Protein AF-F9RB80-F1 (afdb_monomer_lite)

Structure (mmCIF, N/CA/C/O backbone):
data_AF-F9RB80-F1
#
_entry.id   AF-F9RB80-F1
#
loop_
_atom_site.group_PDB
_atom_site.id
_atom_site.type_symbol
_atom_site.label_atom_id
_atom_site.label_alt_id
_atom_site.label_comp_id
_atom_site.label_asym_id
_atom_site.label_entity_id
_atom_site.label_seq_id
_atom_site.pdbx_PDB_ins_code
_atom_site.Cartn_x
_atom_site.Cartn_y
_atom_site.Cartn_z
_atom_site.occupancy
_atom_site.B_iso_or_equiv
_atom_site.auth_seq_id
_atom_site.auth_comp_id
_atom_site.auth_asym_id
_atom_site.auth_atom_id
_atom_site.pdbx_PDB_model_num
ATOM 1 N N . MET A 1 1 ? 60.250 19.974 -98.444 1.00 49.31 1 MET A N 1
ATOM 2 C CA . MET A 1 1 ? 59.653 19.470 -97.186 1.00 49.31 1 MET A CA 1
ATOM 3 C C . MET A 1 1 ? 59.985 17.991 -97.071 1.00 49.31 1 MET A C 1
ATOM 5 O O . MET A 1 1 ? 59.868 17.286 -98.063 1.00 49.31 1 MET A O 1
ATOM 9 N N . ASN A 1 2 ? 60.506 17.540 -95.927 1.00 51.72 2 ASN A N 1
ATOM 10 C CA . ASN A 1 2 ? 60.888 16.137 -95.733 1.00 51.72 2 ASN A CA 1
ATOM 11 C C . ASN A 1 2 ? 59.623 15.268 -95.628 1.00 51.72 2 ASN A C 1
ATOM 13 O O . AS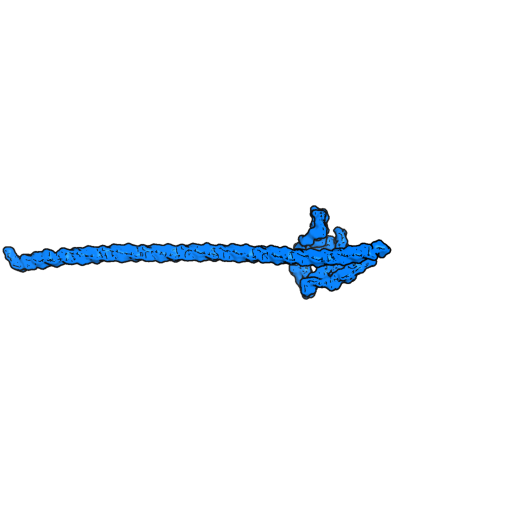N A 1 2 ? 58.820 15.480 -94.727 1.00 51.72 2 ASN A O 1
ATOM 17 N N . ALA A 1 3 ? 59.470 14.257 -96.490 1.00 56.75 3 ALA A N 1
ATOM 18 C CA . ALA A 1 3 ? 58.298 13.364 -96.521 1.00 56.75 3 ALA A CA 1
ATOM 19 C C . ALA A 1 3 ? 58.030 12.629 -95.185 1.00 56.75 3 ALA A C 1
ATOM 21 O O . ALA A 1 3 ? 56.898 12.258 -94.868 1.00 56.75 3 ALA A O 1
ATOM 22 N N . LEU A 1 4 ? 59.071 12.455 -94.362 1.00 58.50 4 LEU A N 1
ATOM 23 C CA . LEU A 1 4 ? 58.976 11.935 -92.992 1.00 58.50 4 LEU A CA 1
ATOM 24 C C . LEU A 1 4 ? 58.230 12.888 -92.038 1.00 58.50 4 LEU A C 1
ATOM 26 O O . LEU A 1 4 ? 57.625 12.429 -91.069 1.00 58.50 4 LEU A O 1
ATOM 30 N N . THR A 1 5 ? 58.260 14.194 -92.303 1.00 66.81 5 THR A N 1
ATOM 31 C CA . THR A 1 5 ? 57.599 15.236 -91.507 1.00 66.81 5 THR A CA 1
ATOM 32 C C . THR A 1 5 ? 56.111 15.333 -91.850 1.00 66.81 5 THR A C 1
ATOM 34 O O . THR A 1 5 ? 55.285 15.393 -90.941 1.00 66.81 5 THR A O 1
ATOM 37 N N . ASP A 1 6 ? 55.750 15.225 -93.131 1.00 69.81 6 ASP A N 1
ATOM 38 C CA . ASP A 1 6 ? 54.355 15.325 -93.596 1.00 69.81 6 ASP A CA 1
ATOM 39 C C . ASP A 1 6 ? 53.503 14.123 -93.154 1.00 69.81 6 ASP A C 1
ATOM 41 O O . ASP A 1 6 ? 52.353 14.272 -92.736 1.00 69.81 6 ASP A O 1
ATOM 45 N N . ARG A 1 7 ? 54.085 12.916 -93.144 1.00 73.38 7 ARG A N 1
ATOM 46 C CA . ARG A 1 7 ? 53.403 11.714 -92.640 1.00 73.38 7 ARG A CA 1
ATOM 47 C C . ARG A 1 7 ? 53.165 11.782 -91.129 1.00 73.38 7 ARG A C 1
ATOM 49 O O . ARG A 1 7 ? 52.088 11.407 -90.670 1.00 73.38 7 ARG A O 1
ATOM 56 N N . LYS A 1 8 ? 54.140 12.282 -90.357 1.00 75.56 8 LYS A N 1
ATOM 57 C CA . LYS A 1 8 ? 53.983 12.513 -88.910 1.00 75.56 8 LYS A CA 1
ATOM 58 C C . LYS A 1 8 ? 52.887 13.543 -88.639 1.00 75.56 8 LYS A C 1
ATOM 60 O O . LYS A 1 8 ? 52.029 13.276 -87.809 1.00 75.56 8 LYS A O 1
ATOM 65 N N . LEU A 1 9 ? 52.856 14.646 -89.389 1.00 76.88 9 LEU A N 1
ATOM 66 C CA . LEU A 1 9 ? 51.828 15.685 -89.276 1.00 76.88 9 LEU A CA 1
ATOM 67 C C . LEU A 1 9 ? 50.408 15.129 -89.503 1.00 76.88 9 LEU A C 1
ATOM 69 O O . LEU A 1 9 ? 49.509 15.387 -88.704 1.00 76.88 9 LEU A O 1
ATOM 73 N N . LEU A 1 10 ? 50.221 14.308 -90.543 1.00 76.75 10 LEU A N 1
ATOM 74 C CA . LEU A 1 10 ? 48.938 13.661 -90.848 1.00 76.75 10 LEU A CA 1
ATOM 75 C C . LEU A 1 10 ? 48.482 12.676 -89.760 1.00 76.75 10 LEU A C 1
ATOM 77 O O . LEU A 1 10 ? 47.285 12.602 -89.476 1.00 76.75 10 LEU A O 1
ATOM 81 N N . TYR A 1 11 ? 49.404 11.931 -89.137 1.00 80.81 11 TYR A N 1
ATOM 82 C CA . TYR A 1 11 ? 49.066 11.076 -87.994 1.00 80.81 11 TYR A CA 1
ATOM 83 C C . TYR A 1 11 ? 48.652 11.906 -86.774 1.00 80.81 11 TYR A C 1
ATOM 85 O O . TYR A 1 11 ? 47.633 11.591 -86.166 1.00 80.81 11 TYR A O 1
ATOM 93 N N . THR A 1 12 ? 49.369 12.988 -86.460 1.00 83.94 12 THR A N 1
ATOM 94 C CA . THR A 1 12 ? 49.069 13.862 -85.314 1.00 83.94 12 THR A CA 1
ATOM 95 C C . THR A 1 12 ? 47.687 14.509 -85.427 1.00 83.94 12 THR A C 1
ATOM 97 O O . THR A 1 12 ? 46.918 14.480 -84.471 1.00 83.94 12 THR A O 1
ATOM 100 N N . ILE A 1 13 ? 47.328 15.033 -86.606 1.00 84.38 13 ILE A N 1
ATOM 101 C CA . ILE A 1 13 ? 46.012 15.655 -86.843 1.00 84.38 13 ILE A CA 1
ATOM 102 C C . ILE A 1 13 ? 44.875 14.632 -86.697 1.00 84.38 13 ILE A C 1
ATOM 104 O O . ILE A 1 13 ? 43.790 14.987 -86.243 1.00 84.38 13 ILE A O 1
ATOM 108 N N . LYS A 1 14 ? 45.114 13.358 -87.040 1.00 84.62 14 LYS A N 1
ATOM 109 C CA . LYS A 1 14 ? 44.107 12.301 -86.895 1.00 84.62 14 LYS A CA 1
ATOM 110 C C . LYS A 1 14 ? 43.983 11.783 -85.466 1.00 84.62 14 LYS A C 1
ATOM 112 O O . LYS A 1 14 ? 42.863 11.534 -85.055 1.00 84.62 14 LYS A O 1
ATOM 117 N N . THR A 1 15 ? 45.067 11.593 -84.712 1.00 87.38 15 THR A N 1
ATOM 118 C CA . THR A 1 15 ? 45.021 10.899 -83.406 1.00 87.38 15 THR A CA 1
ATOM 119 C C . THR A 1 15 ? 44.797 11.820 -82.209 1.00 87.38 15 THR A C 1
ATOM 121 O O . THR A 1 15 ? 44.127 11.417 -81.258 1.00 87.38 15 THR A O 1
ATOM 124 N N . VAL A 1 16 ? 45.314 13.053 -82.243 1.00 90.06 16 VAL A N 1
ATOM 125 C CA . VAL A 1 16 ? 45.220 14.001 -81.118 1.00 90.06 16 VAL A CA 1
ATOM 126 C C . VAL A 1 16 ? 43.769 14.343 -80.749 1.00 90.06 16 VAL A C 1
ATOM 128 O O . VAL A 1 16 ? 43.457 14.290 -79.560 1.00 90.06 16 VAL A O 1
ATOM 131 N N . PRO A 1 17 ? 42.845 14.617 -81.696 1.00 89.81 17 PRO A N 1
ATOM 132 C CA . PRO A 1 17 ? 41.449 14.892 -81.352 1.00 89.81 17 PRO A CA 1
ATOM 133 C C . PRO A 1 17 ? 40.768 13.726 -80.625 1.00 89.81 17 PRO A C 1
ATOM 135 O O . PRO A 1 17 ? 40.076 13.943 -79.634 1.00 89.81 17 PRO A O 1
ATOM 138 N N . PHE A 1 18 ? 41.009 12.480 -81.053 1.00 90.81 18 PHE A N 1
ATOM 139 C CA . PHE A 1 18 ? 40.457 11.305 -80.369 1.00 90.81 18 PHE A CA 1
ATOM 140 C C . PHE A 1 18 ? 41.068 11.106 -78.980 1.00 90.81 18 PHE A C 1
ATOM 142 O O . PHE A 1 18 ? 40.342 10.798 -78.039 1.00 90.81 18 PHE A O 1
ATOM 149 N N . ALA A 1 19 ? 42.376 11.331 -78.822 1.00 90.69 19 ALA A N 1
ATOM 150 C CA . ALA A 1 19 ? 43.031 11.266 -77.517 1.00 90.69 19 ALA A CA 1
ATOM 151 C C . ALA A 1 19 ? 42.465 12.311 -76.537 1.00 90.69 19 ALA A C 1
ATOM 153 O O . ALA A 1 19 ? 42.235 11.996 -75.371 1.00 90.69 19 ALA A O 1
ATOM 154 N N . LEU A 1 20 ? 42.177 13.527 -77.016 1.00 93.50 20 LEU A N 1
ATOM 155 C CA . LEU A 1 20 ? 41.547 14.583 -76.218 1.00 93.50 20 LEU A CA 1
ATOM 156 C C . LEU A 1 20 ? 40.117 14.225 -75.801 1.00 93.50 20 LEU A C 1
ATOM 158 O O . LEU A 1 20 ? 39.754 14.451 -74.650 1.00 93.50 20 LEU A O 1
ATOM 162 N N . ILE A 1 21 ? 39.321 13.628 -76.695 1.00 95.00 21 ILE A N 1
ATOM 163 C CA . ILE A 1 21 ? 37.969 13.153 -76.363 1.00 95.00 21 ILE A CA 1
ATOM 164 C C . ILE A 1 21 ? 38.037 12.065 -75.288 1.00 95.00 21 ILE A C 1
ATOM 166 O O . ILE A 1 21 ? 37.306 12.139 -74.306 1.00 95.00 21 ILE A O 1
ATOM 170 N N . ILE A 1 22 ? 38.934 11.084 -75.433 1.00 95.12 22 ILE A N 1
ATOM 171 C CA . ILE A 1 22 ? 39.114 10.017 -74.437 1.00 95.12 22 ILE A CA 1
ATOM 172 C C . ILE A 1 22 ? 39.513 10.611 -73.082 1.00 95.12 22 ILE A C 1
ATOM 174 O O . ILE A 1 22 ? 38.919 10.264 -72.064 1.00 95.12 22 ILE A O 1
ATOM 178 N N . LEU A 1 23 ? 40.467 11.545 -73.063 1.00 95.75 23 LEU A N 1
ATOM 179 C CA . LEU A 1 23 ? 40.889 12.231 -71.842 1.00 95.75 23 LEU A CA 1
ATOM 180 C C . LEU A 1 23 ? 39.733 13.009 -71.195 1.00 95.75 23 LEU A C 1
ATOM 182 O O . LEU A 1 23 ? 39.544 12.937 -69.982 1.00 95.75 23 LEU A O 1
ATOM 186 N N . PHE A 1 24 ? 38.933 13.712 -71.996 1.00 95.88 24 PHE A N 1
ATOM 187 C CA . PHE A 1 24 ? 37.765 14.448 -71.520 1.00 95.88 24 PHE A CA 1
ATOM 188 C C . PHE A 1 24 ? 36.684 13.520 -70.952 1.00 95.88 24 PHE A C 1
ATOM 190 O O . PHE A 1 24 ? 36.142 13.797 -69.885 1.00 95.88 24 PHE A O 1
ATOM 197 N N . VAL A 1 25 ? 36.411 12.387 -71.605 1.00 96.25 25 VAL A N 1
ATOM 198 C CA . VAL A 1 25 ? 35.476 11.369 -71.100 1.00 96.25 25 VAL A CA 1
ATOM 199 C C . VAL A 1 25 ? 35.973 10.788 -69.777 1.00 96.25 25 VAL A C 1
ATOM 201 O O . VAL A 1 25 ? 35.193 10.688 -68.835 1.00 96.25 25 VAL A O 1
ATOM 204 N N . ILE A 1 26 ? 37.264 10.462 -69.664 1.00 96.19 26 ILE A N 1
ATOM 205 C CA . ILE A 1 26 ? 37.859 9.974 -68.410 1.00 96.19 26 ILE A CA 1
ATOM 206 C C . ILE A 1 26 ? 37.717 11.022 -67.300 1.00 96.19 26 ILE A C 1
ATOM 208 O O . ILE A 1 26 ? 37.348 10.680 -66.178 1.00 96.19 26 ILE A O 1
ATOM 212 N N . LEU A 1 27 ? 37.967 12.297 -67.607 1.00 96.25 27 LEU A N 1
ATOM 213 C CA . LEU A 1 27 ? 37.806 13.392 -66.654 1.00 96.25 27 LEU A CA 1
ATOM 214 C C . LEU A 1 27 ? 36.348 13.536 -66.194 1.00 96.25 27 LEU A C 1
ATOM 216 O O . LEU A 1 27 ? 36.099 13.616 -64.993 1.00 96.25 27 LEU A O 1
ATOM 220 N N . LEU A 1 28 ? 35.389 13.525 -67.125 1.00 95.88 28 LEU A N 1
ATOM 221 C CA . LEU A 1 28 ? 33.960 13.589 -66.806 1.00 95.88 28 LEU A CA 1
ATOM 222 C C . LEU A 1 28 ? 33.520 12.408 -65.939 1.00 95.88 28 LEU A C 1
ATOM 224 O O . LEU A 1 28 ? 32.866 12.611 -64.919 1.00 95.88 28 LEU A O 1
ATOM 228 N N . LEU A 1 29 ? 33.910 11.186 -66.309 1.00 95.81 29 LEU A N 1
ATOM 229 C CA . LEU A 1 29 ? 33.603 9.988 -65.530 1.00 95.81 29 LEU A CA 1
ATOM 230 C C . LEU A 1 29 ? 34.206 10.071 -64.126 1.00 95.81 29 LEU A C 1
ATOM 232 O O . LEU A 1 29 ? 33.527 9.752 -63.157 1.00 95.81 29 LEU A O 1
ATOM 236 N N . SER A 1 30 ? 35.444 10.553 -64.000 1.00 95.56 30 SER A N 1
ATOM 237 C CA . SER A 1 30 ? 36.101 10.755 -62.706 1.00 95.56 30 SER A CA 1
ATOM 238 C C . SER A 1 30 ? 35.340 11.748 -61.819 1.00 95.56 30 SER A C 1
ATOM 240 O O . SER A 1 30 ? 35.103 11.470 -60.642 1.00 95.56 30 SER A O 1
ATOM 242 N N . LEU A 1 31 ? 34.883 12.873 -62.383 1.00 96.00 31 LEU A N 1
ATOM 243 C CA . LEU A 1 31 ? 34.070 13.856 -61.659 1.00 96.00 31 LEU A CA 1
ATOM 244 C C . LEU A 1 31 ? 32.741 13.258 -61.183 1.00 96.00 31 LEU A C 1
ATOM 246 O O . LEU A 1 31 ? 32.400 13.411 -60.012 1.00 96.00 31 LEU A O 1
ATOM 250 N N . VAL A 1 32 ? 32.032 12.542 -62.061 1.00 96.44 32 VAL A N 1
ATOM 251 C CA . VAL A 1 32 ? 30.747 11.897 -61.742 1.00 96.44 32 VAL A CA 1
ATOM 252 C C . VAL A 1 32 ? 30.914 10.820 -60.670 1.00 96.44 32 VAL A C 1
ATOM 254 O O . VAL A 1 32 ? 30.133 10.768 -59.723 1.00 96.44 32 VAL A O 1
ATOM 257 N N . VAL A 1 33 ? 31.942 9.974 -60.779 1.00 96.19 33 VAL A N 1
ATOM 258 C CA . VAL A 1 33 ? 32.220 8.924 -59.788 1.00 96.19 33 VAL A CA 1
ATOM 259 C C . VAL A 1 33 ? 32.549 9.536 -58.428 1.00 96.19 33 VAL A C 1
ATOM 261 O O . VAL A 1 33 ? 32.022 9.083 -57.415 1.00 96.19 33 VAL A O 1
ATOM 264 N N . ASN A 1 34 ? 33.378 10.581 -58.387 1.00 94.31 34 ASN A N 1
ATOM 265 C CA . ASN A 1 34 ? 33.739 11.253 -57.140 1.00 94.31 34 ASN A CA 1
ATOM 266 C C . ASN A 1 34 ? 32.530 11.932 -56.474 1.00 94.31 34 ASN A C 1
ATOM 268 O O . ASN A 1 34 ? 32.368 11.842 -55.258 1.00 94.31 34 ASN A O 1
ATOM 272 N N . ASP A 1 35 ? 31.673 12.591 -57.256 1.00 95.25 35 ASP A N 1
ATOM 273 C CA . ASP A 1 35 ? 30.434 13.189 -56.752 1.00 95.25 35 ASP A CA 1
ATOM 274 C C . ASP A 1 35 ? 29.485 12.116 -56.200 1.00 95.25 35 ASP A C 1
ATOM 276 O O . ASP A 1 35 ? 29.083 12.174 -55.038 1.00 95.25 35 ASP A O 1
ATOM 280 N N . SER A 1 36 ? 29.256 11.046 -56.969 1.00 94.38 36 SER A N 1
ATOM 281 C CA . SER A 1 36 ? 28.426 9.915 -56.549 1.00 94.38 36 SER A CA 1
ATOM 282 C C . SER A 1 36 ? 28.933 9.250 -55.266 1.00 94.38 36 SER A C 1
ATOM 284 O O . SER A 1 36 ? 28.120 8.887 -54.415 1.00 94.38 36 SER A O 1
ATOM 286 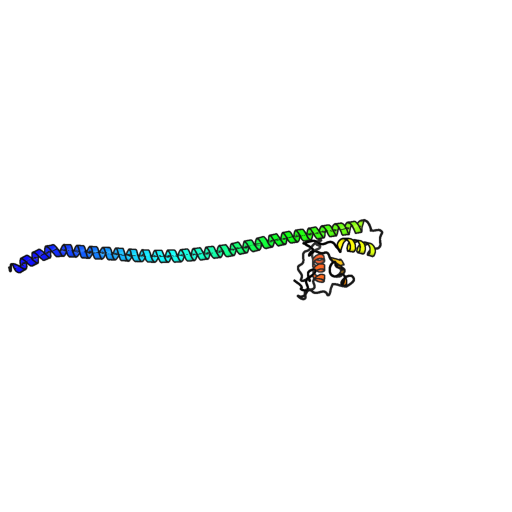N N . GLN A 1 37 ? 30.250 9.091 -55.100 1.00 94.31 37 GLN A N 1
ATOM 287 C CA . GLN A 1 37 ? 30.833 8.541 -53.874 1.00 94.31 37 GLN A CA 1
ATOM 288 C C . GLN A 1 37 ? 30.611 9.466 -52.674 1.00 94.31 37 GLN A C 1
ATOM 290 O O . GLN A 1 37 ? 30.249 8.991 -51.599 1.00 94.31 37 GLN A O 1
ATOM 295 N N . LYS A 1 38 ? 30.768 10.785 -52.843 1.00 94.31 38 LYS A N 1
ATOM 296 C CA . LYS A 1 38 ? 30.495 11.757 -51.773 1.00 94.31 38 LYS A CA 1
ATOM 297 C C . LYS A 1 38 ? 29.031 11.738 -51.355 1.00 94.31 38 LYS A C 1
ATOM 299 O O . LYS A 1 38 ? 28.753 11.704 -50.158 1.00 94.31 38 LYS A O 1
ATOM 304 N N . THR A 1 39 ? 28.104 11.718 -52.312 1.00 94.94 39 THR A N 1
ATOM 305 C CA . THR A 1 39 ? 26.669 11.620 -52.021 1.00 94.94 39 THR A CA 1
ATOM 306 C C . THR A 1 39 ? 26.336 10.317 -51.300 1.00 94.94 39 THR A C 1
ATOM 308 O O . THR A 1 39 ? 25.594 10.343 -50.321 1.00 94.94 39 THR A O 1
ATOM 311 N N . ALA A 1 40 ? 26.908 9.187 -51.730 1.00 94.25 40 ALA A N 1
ATOM 312 C CA . ALA A 1 40 ? 26.703 7.897 -51.076 1.00 94.25 40 ALA A CA 1
ATOM 313 C C . ALA A 1 40 ? 27.193 7.909 -49.618 1.00 94.25 40 ALA A C 1
ATOM 315 O O . ALA A 1 40 ? 26.453 7.503 -48.724 1.00 94.25 40 ALA A O 1
ATOM 316 N N . LEU A 1 41 ? 28.387 8.456 -49.367 1.00 93.94 41 LEU A N 1
ATOM 317 C CA . LEU A 1 41 ? 28.947 8.592 -48.018 1.00 93.94 41 LEU A CA 1
ATOM 318 C C . LEU A 1 41 ? 28.104 9.517 -47.128 1.00 93.94 41 LEU A C 1
ATOM 320 O O . LEU A 1 41 ? 27.853 9.205 -45.966 1.00 93.94 41 LEU A O 1
ATOM 324 N N . GLN A 1 42 ? 27.636 10.649 -47.661 1.00 94.88 42 GLN A N 1
ATOM 325 C CA . GLN A 1 42 ? 26.753 11.562 -46.928 1.00 94.88 42 GLN A CA 1
ATOM 326 C C . GLN A 1 42 ? 25.409 10.909 -46.599 1.00 94.88 42 GLN A C 1
ATOM 328 O O . GLN A 1 42 ? 24.903 11.057 -45.486 1.00 94.88 42 GLN A O 1
ATOM 333 N N . LEU A 1 43 ? 24.829 10.175 -47.551 1.00 95.00 43 LEU A N 1
ATOM 334 C CA . LEU A 1 43 ? 23.584 9.447 -47.344 1.00 95.00 43 LEU A CA 1
ATOM 335 C C . LEU A 1 43 ? 23.750 8.377 -46.263 1.00 95.00 43 LEU A C 1
ATOM 337 O O . LEU A 1 43 ? 22.908 8.290 -45.376 1.00 95.00 43 LEU A O 1
ATOM 341 N N . GLU A 1 44 ? 24.842 7.614 -46.293 1.00 94.00 44 GLU A N 1
ATOM 342 C CA . GLU A 1 44 ? 25.160 6.617 -45.271 1.00 94.00 44 GLU A CA 1
ATOM 343 C C . GLU A 1 44 ? 25.267 7.255 -43.878 1.00 94.00 44 GLU A C 1
ATOM 345 O O . GLU A 1 44 ? 24.605 6.810 -42.939 1.00 94.00 44 GLU A O 1
ATOM 350 N N . GLN A 1 45 ? 26.015 8.355 -43.748 1.00 95.38 45 GLN A N 1
ATOM 351 C CA . GLN A 1 45 ? 26.152 9.077 -42.479 1.00 95.38 45 GLN A CA 1
ATOM 352 C C . GLN A 1 45 ? 24.808 9.607 -41.964 1.00 95.38 45 GLN A C 1
ATOM 354 O O . GLN A 1 45 ? 24.489 9.444 -40.784 1.00 95.38 45 GLN A O 1
ATOM 359 N N . ASN A 1 46 ? 23.989 10.186 -42.844 1.00 95.31 46 ASN A N 1
ATOM 360 C CA . ASN A 1 46 ? 22.657 10.676 -42.494 1.00 95.31 46 ASN A CA 1
ATOM 361 C C . ASN A 1 46 ? 21.717 9.533 -42.094 1.00 95.31 46 ASN A C 1
ATOM 363 O O . ASN A 1 46 ? 20.976 9.661 -41.119 1.00 95.31 46 ASN A O 1
ATOM 367 N N . LEU A 1 47 ? 21.755 8.398 -42.797 1.00 95.44 47 LEU A N 1
ATOM 368 C CA . LEU A 1 47 ? 20.976 7.208 -42.452 1.00 95.44 47 LEU A CA 1
ATOM 369 C C . LEU A 1 47 ? 21.375 6.669 -41.077 1.00 95.44 47 LEU A C 1
ATOM 371 O O . LEU A 1 47 ? 20.505 6.354 -40.270 1.00 95.44 47 LEU A O 1
ATOM 375 N N . ILE A 1 48 ? 22.670 6.595 -40.772 1.00 95.62 48 ILE A N 1
ATOM 376 C CA . ILE A 1 48 ? 23.148 6.150 -39.458 1.00 95.62 48 ILE A CA 1
ATOM 377 C C . ILE A 1 48 ? 22.698 7.129 -38.367 1.00 95.62 48 ILE A C 1
ATOM 379 O O . ILE A 1 48 ? 22.126 6.705 -37.362 1.00 95.62 48 ILE A O 1
ATOM 383 N N . ALA A 1 49 ? 22.898 8.435 -38.568 1.00 95.75 49 ALA A N 1
ATOM 384 C CA . ALA A 1 49 ? 22.537 9.461 -37.593 1.00 95.75 49 ALA A CA 1
ATOM 385 C C . ALA A 1 49 ? 21.025 9.495 -37.316 1.00 95.75 49 ALA A C 1
ATOM 387 O O . ALA A 1 49 ? 20.606 9.504 -36.158 1.00 95.75 49 ALA A O 1
ATOM 388 N N . THR A 1 50 ? 20.199 9.457 -38.364 1.00 96.62 50 THR A N 1
ATOM 389 C CA . THR A 1 50 ? 18.732 9.456 -38.239 1.00 96.62 50 THR A CA 1
ATOM 390 C C . THR A 1 50 ? 18.212 8.177 -37.591 1.00 96.62 50 THR A C 1
ATOM 392 O O . THR A 1 50 ? 17.358 8.255 -36.709 1.00 96.62 50 THR A O 1
ATOM 395 N N . ASN A 1 51 ? 18.751 7.005 -37.946 1.00 96.38 51 ASN A N 1
ATOM 396 C CA . ASN A 1 51 ? 18.389 5.750 -37.287 1.00 96.38 51 ASN A CA 1
ATOM 397 C C . ASN A 1 51 ? 18.784 5.755 -35.810 1.00 96.38 51 ASN A C 1
ATOM 399 O O . ASN A 1 51 ? 17.986 5.340 -34.971 1.00 96.38 51 ASN A O 1
ATOM 403 N N . LEU A 1 52 ? 19.973 6.262 -35.475 1.00 96.62 52 LEU A N 1
ATOM 404 C CA . LEU A 1 52 ? 20.424 6.361 -34.090 1.00 96.62 52 LEU A CA 1
ATOM 405 C C . LEU A 1 52 ? 19.536 7.312 -33.276 1.00 96.62 52 LEU A C 1
ATOM 407 O O . LEU A 1 52 ? 19.158 6.981 -32.153 1.00 96.62 52 LEU A O 1
ATOM 411 N N . LEU A 1 53 ? 19.174 8.471 -33.834 1.00 97.12 53 LEU A N 1
ATOM 412 C CA . LEU A 1 53 ? 18.241 9.409 -33.202 1.00 97.12 53 LEU A CA 1
ATOM 413 C C . LEU A 1 53 ? 16.865 8.772 -32.992 1.00 97.12 53 LEU A C 1
ATOM 415 O O . LEU A 1 53 ? 16.370 8.750 -31.867 1.00 97.12 53 LEU A O 1
ATOM 419 N N . LYS A 1 54 ? 16.300 8.147 -34.029 1.00 97.25 54 LYS A N 1
ATOM 420 C CA . LYS A 1 54 ? 15.009 7.454 -33.950 1.00 97.25 54 LYS A CA 1
ATOM 421 C C . LYS A 1 54 ? 15.017 6.321 -32.922 1.00 97.25 54 LYS A C 1
ATOM 423 O O . LYS A 1 54 ? 14.038 6.132 -32.200 1.00 97.25 54 LYS A O 1
ATOM 428 N N . GLN A 1 55 ? 16.109 5.560 -32.832 1.00 97.00 55 GLN A N 1
ATOM 429 C CA . GLN A 1 55 ? 16.273 4.521 -31.812 1.00 97.00 55 GLN A CA 1
ATOM 430 C C . GLN A 1 55 ? 16.305 5.123 -30.406 1.00 97.00 55 GLN A C 1
ATOM 432 O O . GLN A 1 55 ? 15.605 4.623 -29.527 1.00 97.00 55 GLN A O 1
ATOM 437 N N . LYS A 1 56 ? 17.056 6.212 -30.196 1.00 97.19 56 LYS A N 1
ATOM 438 C CA . LYS A 1 56 ? 17.098 6.923 -28.909 1.00 97.19 56 LYS A CA 1
ATOM 439 C C . LYS A 1 56 ? 15.717 7.431 -28.499 1.00 97.19 56 LYS A C 1
ATOM 441 O O . LYS A 1 56 ? 15.303 7.185 -27.370 1.00 97.19 56 LYS A O 1
ATOM 446 N N . GLU A 1 57 ? 14.989 8.066 -29.414 1.00 97.75 57 GLU A N 1
ATOM 447 C CA . GLU A 1 57 ? 13.621 8.544 -29.176 1.00 97.75 57 GLU A CA 1
ATOM 448 C C . GLU A 1 57 ? 12.664 7.392 -28.854 1.00 97.75 57 GLU A C 1
ATOM 450 O O . GLU A 1 57 ? 11.931 7.451 -27.871 1.00 97.75 57 GLU A O 1
ATOM 455 N N . THR A 1 58 ? 12.725 6.299 -29.621 1.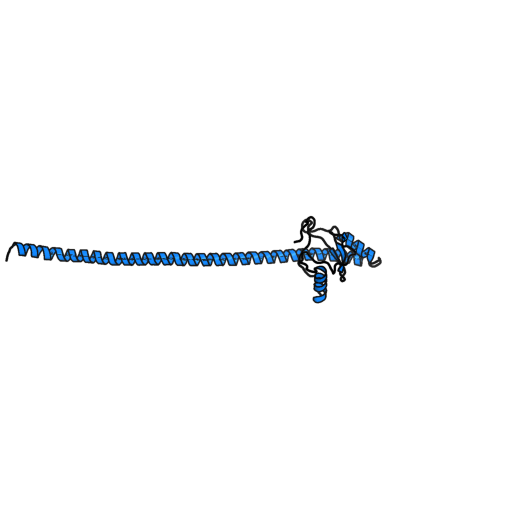00 97.94 58 THR A N 1
ATOM 456 C CA . THR A 1 58 ? 11.889 5.111 -29.389 1.00 97.94 58 THR A CA 1
ATOM 457 C C . THR A 1 58 ? 12.163 4.493 -28.017 1.00 97.94 58 THR A C 1
ATOM 459 O O . THR A 1 58 ? 11.233 4.086 -27.323 1.00 97.94 58 THR A O 1
ATOM 462 N N . ILE A 1 59 ? 13.433 4.403 -27.612 1.00 98.00 59 ILE A N 1
ATOM 463 C CA . ILE A 1 59 ? 13.811 3.882 -26.293 1.00 98.00 59 ILE A CA 1
ATOM 464 C C . ILE A 1 59 ? 13.301 4.816 -25.195 1.00 98.00 59 ILE A C 1
ATOM 466 O O . ILE A 1 59 ? 12.685 4.332 -24.248 1.00 98.00 59 ILE A O 1
ATOM 470 N N . ALA A 1 60 ? 13.499 6.130 -25.330 1.00 97.88 60 ALA A N 1
ATOM 471 C CA . ALA A 1 60 ? 13.014 7.110 -24.361 1.00 97.88 60 ALA A CA 1
ATOM 472 C C . ALA A 1 60 ? 11.491 7.009 -24.172 1.00 97.88 60 ALA A C 1
ATOM 474 O O . ALA A 1 60 ? 11.021 6.863 -23.045 1.00 97.88 60 ALA A O 1
ATOM 475 N N . GLN A 1 61 ? 10.735 6.957 -25.272 1.00 98.06 61 GLN A N 1
ATOM 476 C CA . GLN A 1 61 ? 9.280 6.788 -25.248 1.00 98.06 61 GLN A CA 1
ATOM 477 C C . GLN A 1 61 ? 8.851 5.467 -24.603 1.00 98.06 61 GLN A C 1
ATOM 479 O O . GLN A 1 61 ? 7.895 5.432 -23.832 1.00 98.06 61 GLN A O 1
ATOM 484 N N . ARG A 1 62 ? 9.555 4.362 -24.883 1.00 97.62 62 ARG A N 1
ATOM 485 C CA . ARG A 1 62 ? 9.262 3.062 -24.256 1.00 97.62 62 ARG A CA 1
ATOM 486 C C . ARG A 1 62 ? 9.517 3.084 -22.755 1.00 97.62 62 ARG A C 1
ATOM 488 O O . ARG A 1 62 ? 8.720 2.515 -22.011 1.00 97.62 62 ARG A O 1
ATOM 495 N N . VAL A 1 63 ? 10.601 3.718 -22.312 1.00 98.06 63 VAL A N 1
ATOM 496 C CA . VAL A 1 63 ? 10.918 3.864 -20.884 1.00 98.06 63 VAL A CA 1
ATOM 497 C C . VAL A 1 63 ? 9.837 4.683 -20.186 1.00 98.06 63 VAL A C 1
ATOM 499 O O . VAL A 1 63 ? 9.311 4.236 -19.168 1.00 98.06 63 VAL A O 1
ATOM 502 N N . GLU A 1 64 ? 9.459 5.827 -20.754 1.00 98.12 64 GLU A N 1
ATOM 503 C CA . GLU A 1 64 ? 8.407 6.692 -20.214 1.00 98.12 64 GLU A CA 1
ATOM 504 C C . GLU A 1 64 ? 7.054 5.971 -20.154 1.00 98.12 64 GLU A C 1
ATOM 506 O O . GLU A 1 64 ? 6.438 5.885 -19.092 1.00 98.12 64 GLU A O 1
ATOM 511 N N . SER A 1 65 ? 6.641 5.337 -21.253 1.00 98.00 65 SER A N 1
ATOM 512 C CA . SER A 1 65 ? 5.386 4.583 -21.313 1.00 98.00 65 SER A CA 1
ATOM 513 C C . SER A 1 65 ? 5.354 3.422 -20.312 1.00 98.00 65 SER A C 1
ATOM 515 O O . SER A 1 65 ? 4.349 3.220 -19.629 1.00 98.00 65 SER A O 1
ATOM 517 N N . THR A 1 66 ? 6.463 2.692 -20.162 1.00 97.94 66 THR A N 1
ATOM 518 C CA . THR A 1 66 ? 6.568 1.604 -19.177 1.00 97.94 66 THR A CA 1
ATOM 519 C C . THR A 1 66 ? 6.484 2.148 -17.751 1.00 97.94 66 THR A C 1
ATOM 521 O O . THR A 1 66 ? 5.789 1.575 -16.909 1.00 97.94 66 THR A O 1
ATOM 524 N N . TYR A 1 67 ? 7.155 3.268 -17.467 1.00 98.06 67 TYR A N 1
ATOM 525 C CA . TYR A 1 67 ? 7.088 3.932 -16.166 1.00 98.06 67 TYR A CA 1
ATOM 526 C C . TYR A 1 67 ? 5.652 4.347 -15.821 1.00 98.06 67 TYR A C 1
ATOM 528 O O . TYR A 1 67 ? 5.160 4.056 -14.723 1.00 98.06 67 TYR A O 1
ATOM 536 N N . ASP A 1 68 ? 4.950 4.958 -16.772 1.00 98.19 68 ASP A N 1
ATOM 537 C CA . ASP A 1 68 ? 3.564 5.379 -16.595 1.00 98.19 68 ASP A CA 1
ATOM 538 C C . ASP A 1 68 ? 2.613 4.199 -16.412 1.00 98.19 68 ASP A C 1
ATOM 540 O O . ASP A 1 68 ? 1.732 4.252 -15.545 1.00 98.19 68 ASP A O 1
ATOM 544 N N . GLN A 1 69 ? 2.823 3.106 -17.147 1.00 97.94 69 GLN A N 1
ATOM 545 C CA . GLN A 1 69 ? 2.053 1.877 -16.984 1.00 97.94 69 GLN A CA 1
ATOM 546 C C . GLN A 1 69 ? 2.242 1.285 -15.582 1.00 97.94 69 GLN A C 1
ATOM 548 O O . GLN A 1 69 ? 1.258 1.022 -14.890 1.00 97.94 69 GLN A O 1
ATOM 553 N N . VAL A 1 70 ? 3.485 1.147 -15.105 1.00 98.12 70 VAL A N 1
ATOM 554 C CA . VAL A 1 70 ? 3.772 0.652 -13.746 1.00 98.12 70 VAL A CA 1
ATOM 555 C C . VAL A 1 70 ? 3.121 1.549 -12.692 1.00 98.12 70 VAL A C 1
ATOM 557 O O . VAL A 1 70 ? 2.513 1.066 -11.732 1.00 98.12 70 VAL A O 1
ATOM 560 N N . ARG A 1 71 ? 3.196 2.872 -12.867 1.00 98.06 71 ARG A N 1
ATOM 561 C CA . ARG A 1 71 ? 2.567 3.836 -11.958 1.00 98.06 71 ARG A CA 1
ATOM 562 C C . ARG A 1 71 ? 1.043 3.726 -11.972 1.00 98.06 71 ARG A C 1
ATOM 564 O O . ARG A 1 71 ? 0.410 3.850 -10.919 1.00 98.06 71 ARG A O 1
ATOM 571 N N . TYR A 1 72 ? 0.439 3.547 -13.142 1.00 97.69 72 TYR A N 1
ATOM 572 C CA . TYR A 1 72 ? -1.001 3.367 -13.293 1.00 97.69 72 TYR A CA 1
ATOM 573 C C . TYR A 1 72 ? -1.475 2.081 -12.611 1.00 97.69 72 TYR A C 1
ATOM 575 O O . TYR A 1 72 ? -2.344 2.151 -11.739 1.00 97.69 72 TYR A O 1
ATOM 583 N N . GLU A 1 73 ? -0.838 0.947 -12.902 1.00 97.62 73 GLU A N 1
ATOM 584 C CA . GLU A 1 73 ? -1.172 -0.337 -12.280 1.00 97.62 73 GLU A CA 1
ATOM 585 C C . GLU A 1 73 ? -0.993 -0.285 -10.760 1.00 97.62 73 GLU A C 1
ATOM 587 O O . GLU A 1 73 ? -1.884 -0.686 -10.010 1.00 97.62 73 GLU A O 1
ATOM 592 N N . ARG A 1 74 ? 0.086 0.337 -10.265 1.00 97.56 74 ARG A N 1
ATOM 593 C CA . ARG A 1 74 ? 0.286 0.545 -8.823 1.00 97.56 74 ARG A CA 1
ATOM 594 C C . ARG A 1 74 ? -0.860 1.333 -8.187 1.00 97.56 74 ARG A C 1
ATOM 596 O O . ARG A 1 74 ? -1.319 0.973 -7.103 1.00 97.56 74 ARG A O 1
ATOM 603 N N . ARG A 1 75 ? -1.329 2.411 -8.828 1.00 97.56 75 ARG A N 1
ATOM 604 C CA . ARG A 1 75 ? -2.466 3.205 -8.325 1.00 97.56 75 ARG A CA 1
ATOM 605 C C . ARG A 1 75 ? -3.749 2.379 -8.293 1.00 97.56 75 ARG A C 1
ATOM 607 O O . ARG A 1 75 ? -4.462 2.432 -7.293 1.00 97.56 75 ARG A O 1
ATOM 614 N N . LYS A 1 76 ? -4.012 1.600 -9.344 1.00 98.06 76 LYS A N 1
ATOM 615 C CA . LYS A 1 76 ? -5.180 0.719 -9.449 1.00 98.06 76 LYS A CA 1
ATOM 616 C C . LYS A 1 76 ? -5.172 -0.363 -8.366 1.00 98.06 76 LYS A C 1
ATOM 618 O O . LYS A 1 76 ? -6.173 -0.530 -7.673 1.00 98.06 76 LYS A O 1
ATOM 623 N N . ILE A 1 77 ? -4.031 -1.019 -8.148 1.00 97.44 77 ILE A N 1
ATOM 624 C CA . ILE A 1 77 ? -3.850 -2.017 -7.085 1.00 97.44 77 ILE A CA 1
ATOM 625 C C . ILE A 1 77 ? -4.085 -1.385 -5.709 1.00 97.44 77 ILE A C 1
ATOM 627 O O . ILE A 1 77 ? -4.874 -1.905 -4.927 1.00 97.44 77 ILE A O 1
ATOM 631 N N . ILE A 1 78 ? -3.471 -0.232 -5.416 1.00 96.50 78 ILE A N 1
ATOM 632 C CA . ILE A 1 78 ? -3.661 0.455 -4.127 1.00 96.50 78 ILE A CA 1
ATOM 633 C C . ILE A 1 78 ? -5.128 0.850 -3.915 1.00 96.50 78 ILE A C 1
ATOM 635 O O . ILE A 1 78 ? -5.632 0.722 -2.801 1.00 96.50 78 ILE A O 1
ATOM 639 N N . ALA A 1 79 ? -5.815 1.339 -4.949 1.00 96.94 79 ALA A N 1
ATOM 640 C CA . ALA A 1 79 ? -7.230 1.688 -4.858 1.00 96.94 79 ALA A CA 1
ATOM 641 C C . ALA A 1 79 ? -8.100 0.453 -4.571 1.00 96.94 79 ALA A C 1
ATOM 643 O O . ALA A 1 79 ? -8.953 0.505 -3.686 1.00 96.94 79 ALA A O 1
ATOM 644 N N . SER A 1 80 ? -7.832 -0.663 -5.255 1.00 96.81 80 SER A N 1
ATOM 645 C CA . SER A 1 80 ? -8.518 -1.937 -5.023 1.00 96.81 80 SER A CA 1
ATOM 646 C C . SER A 1 80 ? -8.292 -2.458 -3.600 1.00 96.81 80 SER A C 1
ATOM 648 O O . SER A 1 80 ? -9.257 -2.739 -2.895 1.00 96.81 80 SER A O 1
ATOM 650 N N . LEU A 1 81 ? -7.038 -2.495 -3.132 1.00 95.00 81 LEU A N 1
ATOM 651 C CA . LEU A 1 81 ? -6.697 -2.930 -1.772 1.00 95.00 81 LEU A CA 1
ATOM 652 C C . LEU A 1 81 ? -7.370 -2.058 -0.707 1.00 95.00 81 LEU A C 1
ATOM 654 O O . LEU A 1 81 ? -7.909 -2.570 0.267 1.00 95.00 81 LEU A O 1
ATOM 658 N N . LYS A 1 82 ? -7.395 -0.735 -0.904 1.00 95.50 82 LYS A N 1
ATOM 659 C CA . LYS A 1 82 ? -8.111 0.179 -0.004 1.00 95.50 82 LYS A CA 1
ATOM 660 C C . LYS A 1 82 ? -9.605 -0.131 0.049 1.00 95.50 82 LYS A C 1
ATOM 662 O O . LYS A 1 82 ? -10.165 -0.189 1.138 1.00 95.50 82 LYS A O 1
ATOM 667 N N . SER A 1 83 ? -10.229 -0.353 -1.108 1.00 96.31 83 SER A N 1
ATOM 668 C CA . SER A 1 83 ? -11.647 -0.713 -1.196 1.00 96.31 83 SER A CA 1
ATOM 669 C C . SER A 1 83 ? -11.953 -2.004 -0.429 1.00 96.31 83 SER A C 1
ATOM 671 O O . SER A 1 83 ? -12.894 -2.040 0.360 1.00 96.31 83 SER A O 1
ATOM 673 N N . GLN A 1 84 ? -11.113 -3.030 -0.590 1.00 95.75 84 GLN A N 1
ATOM 674 C CA . GLN A 1 84 ? -11.252 -4.314 0.107 1.00 95.75 84 GLN A CA 1
ATOM 675 C C . GLN A 1 84 ? -11.089 -4.163 1.625 1.00 95.75 84 GLN A C 1
ATOM 677 O O . GLN A 1 84 ? -11.961 -4.583 2.382 1.00 95.75 84 GLN A O 1
ATOM 682 N N . VAL A 1 85 ? -10.039 -3.467 2.082 1.00 95.31 85 VAL A N 1
ATOM 683 C CA . VAL A 1 85 ? -9.832 -3.185 3.515 1.00 95.31 85 VAL A CA 1
ATOM 684 C C . VAL A 1 85 ? -11.024 -2.432 4.105 1.00 95.31 85 VAL A C 1
ATOM 686 O O . VAL A 1 85 ? -11.500 -2.787 5.182 1.00 95.31 85 VAL A O 1
ATOM 689 N N . LYS A 1 86 ? -11.546 -1.419 3.400 1.00 95.94 86 LYS A N 1
ATOM 690 C CA . LYS A 1 86 ? -12.735 -0.690 3.852 1.00 95.94 86 LYS A CA 1
ATOM 691 C C . LYS A 1 86 ? -13.937 -1.620 3.980 1.00 95.94 86 LYS A C 1
ATOM 693 O O . LYS A 1 86 ? -14.610 -1.572 4.999 1.00 95.94 86 LYS A O 1
ATOM 698 N N . HIS A 1 87 ? -14.185 -2.462 2.982 1.00 96.75 87 HIS A N 1
ATOM 699 C CA . HIS A 1 87 ? -15.303 -3.397 3.000 1.00 96.75 87 HIS A CA 1
ATOM 700 C C . HIS A 1 87 ? -15.247 -4.338 4.215 1.00 96.75 87 HIS A C 1
ATOM 702 O O . HIS A 1 87 ? -16.246 -4.502 4.912 1.00 96.75 87 HIS A O 1
ATOM 708 N N . HIS A 1 88 ? -14.069 -4.880 4.534 1.00 96.62 88 HIS A N 1
ATOM 709 C CA . HIS A 1 88 ? -13.879 -5.711 5.725 1.00 96.62 88 HIS A CA 1
ATOM 710 C C . HIS A 1 88 ? -14.116 -4.942 7.033 1.00 96.62 88 HIS A C 1
ATOM 712 O O . HIS A 1 88 ? -14.775 -5.461 7.934 1.00 96.62 88 HIS A O 1
ATOM 718 N N . VAL A 1 89 ? -13.630 -3.700 7.134 1.00 96.25 89 VAL A N 1
ATOM 719 C CA . VAL A 1 89 ? -13.873 -2.836 8.303 1.00 96.25 89 VAL A CA 1
ATOM 720 C C . VAL A 1 89 ? -15.353 -2.473 8.438 1.00 96.25 89 VAL A C 1
ATOM 722 O O . VAL A 1 89 ? -15.875 -2.502 9.548 1.00 96.25 89 VAL A O 1
ATOM 725 N N . ASP A 1 90 ? -16.044 -2.179 7.334 1.00 96.69 90 ASP A N 1
ATOM 726 C CA . ASP A 1 90 ? -17.477 -1.874 7.345 1.00 96.69 90 ASP A CA 1
ATOM 727 C C . ASP A 1 90 ? -18.282 -3.075 7.868 1.00 96.69 90 ASP A C 1
ATOM 729 O O . ASP A 1 90 ? -19.147 -2.898 8.721 1.00 96.69 90 ASP A O 1
ATOM 733 N N . ILE A 1 91 ? -17.972 -4.298 7.419 1.00 97.12 91 ILE A N 1
ATOM 734 C CA . ILE A 1 91 ? -18.621 -5.523 7.917 1.00 97.12 91 ILE A CA 1
ATOM 735 C C . ILE A 1 91 ? -18.369 -5.695 9.418 1.00 97.12 91 ILE A C 1
ATOM 737 O O . ILE A 1 91 ? -19.316 -5.896 10.178 1.00 97.12 91 ILE A O 1
ATOM 741 N N . ALA A 1 92 ? -17.113 -5.583 9.862 1.00 97.56 92 ALA A N 1
ATOM 742 C CA . ALA A 1 92 ? -16.770 -5.710 11.278 1.00 97.56 92 ALA A CA 1
ATOM 743 C C . ALA A 1 92 ? -17.485 -4.656 12.138 1.00 97.56 92 ALA A C 1
ATOM 745 O O . ALA A 1 92 ? -17.966 -4.966 13.227 1.00 97.56 92 ALA A O 1
ATOM 746 N N . TYR A 1 93 ? -17.609 -3.428 11.627 1.00 97.19 93 TYR A N 1
ATOM 747 C CA . TYR A 1 93 ? -18.357 -2.357 12.274 1.00 97.19 93 TYR A CA 1
ATOM 748 C C . TYR A 1 93 ? -19.852 -2.674 12.379 1.00 97.19 93 TYR A C 1
ATOM 750 O O . TYR A 1 93 ? -20.424 -2.486 13.448 1.00 97.19 93 TYR A O 1
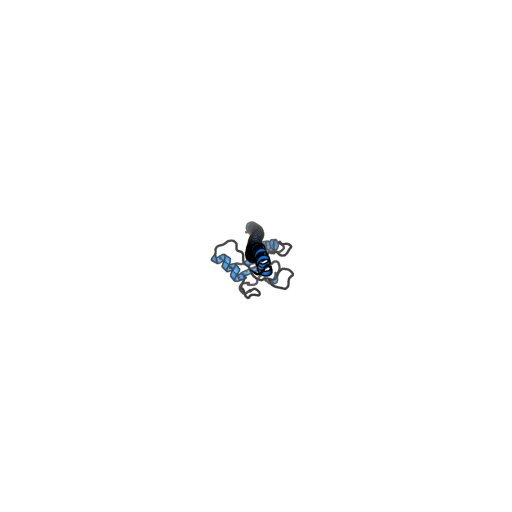ATOM 758 N N . GLN A 1 94 ? -20.486 -3.192 11.321 1.00 98.19 94 GLN A N 1
ATOM 759 C CA . GLN A 1 94 ? -21.903 -3.580 11.368 1.00 98.19 94 GLN A CA 1
ATOM 760 C C . GLN A 1 94 ? -22.155 -4.709 12.374 1.00 98.19 94 GLN A C 1
ATOM 762 O O . GLN A 1 94 ? -23.115 -4.640 13.141 1.00 98.19 94 GLN A O 1
ATOM 767 N N . VAL A 1 95 ? -21.268 -5.708 12.432 1.00 98.31 95 VAL A N 1
ATOM 768 C CA . VAL A 1 95 ? -21.332 -6.779 13.440 1.00 98.31 95 VAL A CA 1
ATOM 769 C C . VAL A 1 95 ? -21.211 -6.197 14.849 1.00 98.31 95 VAL A C 1
ATOM 771 O O . VAL A 1 95 ? -22.052 -6.473 15.702 1.00 98.31 95 VAL A O 1
ATOM 774 N N . ALA A 1 96 ? -20.209 -5.347 15.088 1.00 98.12 96 ALA A N 1
ATOM 775 C CA . ALA A 1 96 ? -20.006 -4.708 16.385 1.00 98.12 96 ALA A CA 1
ATOM 776 C C . ALA A 1 96 ? -21.206 -3.842 16.802 1.00 98.12 96 ALA A C 1
ATOM 778 O O . ALA A 1 96 ? -21.637 -3.898 17.952 1.00 98.12 96 ALA A O 1
ATOM 779 N N . MET A 1 97 ? -21.762 -3.070 15.865 1.00 98.12 97 MET A N 1
ATOM 780 C CA . MET A 1 97 ? -22.913 -2.204 16.105 1.00 98.12 97 MET A CA 1
ATOM 781 C C . MET A 1 97 ? -24.180 -3.012 16.400 1.00 98.12 97 MET A C 1
ATOM 783 O O . MET A 1 97 ? -24.910 -2.656 17.317 1.00 98.12 97 MET A O 1
ATOM 787 N N . THR A 1 98 ? -24.413 -4.113 15.683 1.00 98.56 98 THR A N 1
ATOM 788 C CA . THR A 1 98 ? -25.558 -5.005 15.932 1.00 98.56 98 THR A CA 1
ATOM 789 C C . THR A 1 98 ? -25.478 -5.594 17.339 1.00 98.56 98 THR A C 1
ATOM 791 O O . THR A 1 98 ? -26.414 -5.449 18.120 1.00 98.56 98 THR A O 1
ATOM 794 N N . ILE A 1 99 ? -24.318 -6.151 17.713 1.00 98.56 99 ILE A N 1
ATOM 795 C CA . ILE A 1 99 ? -24.092 -6.685 19.066 1.00 98.56 99 ILE A CA 1
ATOM 796 C C . ILE A 1 99 ? -24.310 -5.594 20.120 1.00 98.56 99 ILE A C 1
ATOM 798 O O . ILE A 1 99 ? -24.958 -5.842 21.133 1.00 98.56 99 ILE A O 1
ATOM 802 N N . TYR A 1 100 ? -23.801 -4.382 19.891 1.00 98.38 100 TYR A N 1
ATOM 803 C CA . TYR A 1 100 ? -24.006 -3.261 20.806 1.00 98.38 100 TYR A CA 1
ATOM 804 C C . TYR A 1 100 ? -25.488 -2.891 20.963 1.00 98.38 100 TYR A C 1
ATOM 806 O O . TYR A 1 100 ? -25.961 -2.734 22.085 1.00 98.38 100 TYR A O 1
ATOM 814 N N . GLN A 1 101 ? -26.225 -2.770 19.857 1.00 98.44 101 GLN A N 1
ATOM 815 C CA . GLN A 1 101 ? -27.639 -2.388 19.855 1.00 98.44 101 GLN A CA 1
ATOM 816 C C . GLN A 1 101 ? -28.532 -3.432 20.533 1.00 98.44 101 GLN A C 1
ATOM 818 O O . GLN A 1 101 ? -29.448 -3.061 21.260 1.00 98.44 101 GLN A O 1
ATOM 823 N N . GLU A 1 102 ? -28.247 -4.719 20.342 1.00 98.31 102 GLU A N 1
ATOM 824 C CA . GLU A 1 102 ? -29.032 -5.818 20.918 1.00 98.31 102 GLU A CA 1
ATOM 825 C C . GLU A 1 102 ? -28.741 -6.082 22.403 1.00 98.31 102 GLU A C 1
ATOM 827 O O . GLU A 1 102 ? -29.469 -6.841 23.036 1.00 98.31 102 GLU A O 1
ATOM 832 N N . ASN A 1 103 ? -27.686 -5.483 22.968 1.00 98.31 103 ASN A N 1
ATOM 833 C CA . ASN A 1 103 ? -27.218 -5.774 24.327 1.00 98.31 103 ASN A CA 1
ATOM 834 C C . ASN A 1 103 ? -27.023 -4.503 25.176 1.00 98.31 103 ASN A C 1
ATOM 836 O O . ASN A 1 103 ? -26.184 -4.483 26.077 1.00 98.31 103 ASN A O 1
ATOM 840 N N . GLN A 1 104 ? -27.774 -3.430 24.896 1.00 96.75 104 GLN A N 1
ATOM 841 C CA . GLN A 1 104 ? -27.675 -2.155 25.631 1.00 96.75 104 GLN A CA 1
ATOM 842 C C . GLN A 1 104 ? -28.068 -2.265 27.114 1.00 96.75 104 GLN A C 1
ATOM 844 O O . GLN A 1 104 ? -27.699 -1.409 27.914 1.00 96.75 104 GLN A O 1
ATOM 849 N N . ASP A 1 105 ? -28.806 -3.310 27.484 1.00 97.88 105 ASP A N 1
ATOM 850 C CA . ASP A 1 105 ? -29.189 -3.650 28.856 1.00 97.88 105 ASP A CA 1
ATOM 851 C C . ASP A 1 105 ? -28.043 -4.275 29.672 1.00 97.88 105 ASP A C 1
ATOM 853 O O . ASP A 1 105 ? -28.136 -4.370 30.898 1.00 97.88 105 ASP A O 1
ATOM 857 N N . LYS A 1 106 ? -26.962 -4.716 29.015 1.00 97.75 106 LYS A N 1
ATOM 858 C CA . LYS A 1 106 ? -25.840 -5.410 29.658 1.00 97.75 106 LYS A CA 1
ATOM 859 C C . LYS A 1 106 ? -24.735 -4.444 30.092 1.00 97.75 106 LYS A C 1
ATOM 861 O O . LYS A 1 106 ? -24.572 -3.375 29.501 1.00 97.75 106 LYS A O 1
ATOM 866 N N . PRO A 1 107 ? -23.904 -4.828 31.081 1.00 98.06 107 PRO A N 1
ATOM 867 C CA . PRO A 1 107 ? -22.709 -4.067 31.424 1.00 98.06 107 PRO A CA 1
ATOM 868 C C . PRO A 1 107 ? -21.799 -3.858 30.208 1.00 98.06 107 PRO A C 1
ATOM 870 O O . PRO A 1 107 ? -21.555 -4.781 29.431 1.00 98.06 107 PRO A O 1
ATOM 873 N N . GLU A 1 108 ? -21.222 -2.662 30.082 1.00 95.75 108 GLU A N 1
ATOM 874 C CA . GLU A 1 108 ? -20.343 -2.288 28.963 1.00 95.75 108 GLU A CA 1
ATOM 875 C C . GLU A 1 108 ? -19.211 -3.304 28.729 1.00 95.75 108 GLU A C 1
ATOM 877 O O . GLU A 1 108 ? -18.870 -3.623 27.589 1.00 95.75 108 GLU A O 1
ATOM 882 N N . GLN A 1 109 ? -18.640 -3.844 29.810 1.00 95.81 109 GLN A N 1
ATOM 883 C CA . GLN A 1 109 ? -17.579 -4.846 29.746 1.00 95.81 109 GLN A CA 1
ATOM 884 C C . GLN A 1 109 ? -18.034 -6.138 29.051 1.00 95.81 109 GLN A C 1
ATOM 886 O O . GLN A 1 109 ? -17.269 -6.705 28.267 1.00 95.81 109 GLN A O 1
ATOM 891 N N . ASP A 1 110 ? -19.266 -6.586 29.299 1.00 97.81 110 ASP A N 1
ATOM 892 C CA . ASP A 1 110 ? -19.814 -7.780 28.656 1.00 97.81 110 ASP A CA 1
ATOM 893 C C . ASP A 1 110 ? -20.038 -7.546 27.165 1.00 97.81 110 ASP A C 1
ATOM 895 O O . ASP A 1 110 ? -19.643 -8.380 26.350 1.00 97.81 110 ASP A O 1
ATOM 899 N N . VAL A 1 111 ? -20.571 -6.382 26.790 1.00 98.12 111 VAL A N 1
ATOM 900 C CA . VAL A 1 111 ? -20.776 -6.020 25.380 1.00 98.12 111 VAL A CA 1
ATOM 901 C C . VAL A 1 111 ? -19.438 -5.910 24.639 1.00 98.12 111 VAL A C 1
ATOM 903 O O . VAL A 1 111 ? -19.280 -6.476 23.555 1.00 98.12 111 VAL A O 1
ATOM 906 N N . LYS A 1 112 ? -18.425 -5.262 25.236 1.00 96.88 112 LYS A N 1
ATOM 907 C CA . LYS A 1 112 ? -17.060 -5.203 24.674 1.00 96.88 112 LYS A CA 1
ATOM 908 C C . LYS A 1 112 ? -16.471 -6.595 24.459 1.00 96.88 112 LYS A C 1
ATOM 910 O O . LYS A 1 112 ? -15.831 -6.833 23.431 1.00 96.88 112 LYS A O 1
ATOM 915 N N . ARG A 1 113 ? -16.682 -7.513 25.408 1.00 97.38 113 ARG A N 1
ATOM 916 C CA . ARG A 1 113 ? -16.221 -8.901 25.306 1.00 97.38 113 ARG A CA 1
ATOM 917 C C . ARG A 1 113 ? -16.928 -9.640 24.171 1.00 97.38 113 ARG A C 1
ATOM 919 O O . ARG A 1 113 ? -16.234 -10.238 23.356 1.00 97.38 113 ARG A O 1
ATOM 926 N N . MET A 1 114 ? -18.251 -9.521 24.051 1.00 98.38 114 MET A N 1
ATOM 927 C CA . MET A 1 114 ? -19.022 -10.131 22.957 1.00 98.38 114 MET A CA 1
ATOM 928 C C . MET A 1 114 ? -18.535 -9.660 21.580 1.00 98.38 114 MET A C 1
ATOM 930 O O . MET A 1 114 ? -18.265 -10.480 20.705 1.00 98.38 114 MET A O 1
ATOM 934 N N . ILE A 1 115 ? -18.342 -8.347 21.403 1.00 98.56 115 ILE A N 1
ATOM 935 C CA . ILE A 1 115 ? -17.804 -7.776 20.157 1.00 98.56 115 ILE A CA 1
ATOM 93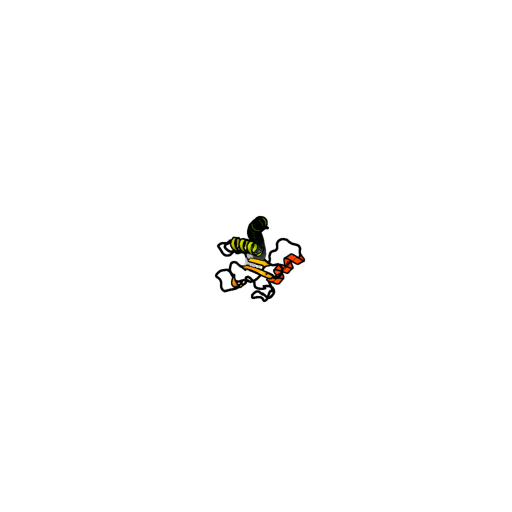6 C C . ILE A 1 115 ? -16.396 -8.316 19.874 1.00 98.56 115 ILE A C 1
ATOM 938 O O . ILE A 1 115 ? -16.084 -8.717 18.751 1.00 98.56 115 ILE A O 1
ATOM 942 N N . SER A 1 116 ? -15.538 -8.339 20.895 1.00 98.00 116 SER A N 1
ATOM 943 C CA . SER A 1 116 ? -14.158 -8.808 20.758 1.00 98.00 116 SER A CA 1
ATOM 944 C C . SER A 1 116 ? -14.098 -10.285 20.370 1.00 98.00 116 SER A C 1
ATOM 946 O O . SER A 1 116 ? -13.345 -10.642 19.470 1.00 98.00 116 SER A O 1
ATOM 948 N N . GLU A 1 117 ? -14.898 -11.140 21.007 1.00 97.25 117 GLU A N 1
ATOM 949 C CA . GLU A 1 117 ? -14.980 -12.577 20.723 1.00 97.25 117 GLU A CA 1
ATOM 950 C C . GLU A 1 117 ? -15.521 -12.853 19.314 1.00 97.25 117 GLU A C 1
ATOM 952 O O . GLU A 1 117 ? -14.953 -13.685 18.602 1.00 97.25 117 GLU A O 1
ATOM 957 N N . ALA A 1 118 ? -16.538 -12.106 18.872 1.00 98.00 118 ALA A N 1
ATOM 958 C CA . ALA A 1 118 ? -17.106 -12.238 17.531 1.00 98.00 118 ALA A CA 1
ATOM 959 C C . ALA A 1 118 ? -16.093 -11.910 16.419 1.00 98.00 118 ALA A C 1
ATOM 961 O O . ALA A 1 118 ? -16.091 -12.546 15.366 1.00 98.00 118 ALA A O 1
ATOM 962 N N . LEU A 1 119 ? -15.211 -10.931 16.647 1.00 98.12 119 LEU A N 1
ATOM 963 C CA . LEU A 1 119 ? -14.274 -10.443 15.629 1.00 98.12 119 LEU A CA 1
ATOM 964 C C . LEU A 1 119 ? -12.876 -11.078 15.710 1.00 98.12 119 LEU A C 1
ATOM 966 O O . LEU A 1 119 ? -12.163 -11.114 14.706 1.00 98.12 119 LEU A O 1
ATOM 970 N N . ARG A 1 120 ? -12.464 -11.601 16.875 1.00 96.81 120 ARG A N 1
ATOM 971 C CA . ARG A 1 120 ? -11.086 -12.064 17.144 1.00 96.81 120 ARG A CA 1
ATOM 972 C C . ARG A 1 120 ? -10.576 -13.103 16.150 1.00 96.81 120 ARG A C 1
ATOM 974 O O . ARG A 1 120 ? -9.398 -13.066 15.788 1.00 96.81 120 ARG A O 1
ATOM 981 N N . ASN A 1 121 ? -11.433 -14.025 15.719 1.00 95.44 121 ASN A N 1
ATOM 982 C CA . ASN A 1 121 ? -11.057 -15.140 14.844 1.00 95.44 121 ASN A CA 1
ATOM 983 C C . ASN A 1 121 ? -11.359 -14.883 13.364 1.00 95.44 121 ASN A C 1
ATOM 985 O O . ASN A 1 121 ? -11.036 -15.720 12.525 1.00 95.44 121 ASN A O 1
ATOM 989 N N . VAL A 1 122 ? -11.925 -13.722 13.023 1.00 96.12 122 VAL A N 1
ATOM 990 C CA . VAL A 1 122 ? -12.196 -13.371 11.629 1.00 96.12 122 VAL A CA 1
ATOM 991 C C . VAL A 1 122 ? -10.879 -13.071 10.920 1.00 96.12 122 VAL A C 1
ATOM 993 O O . VAL A 1 122 ? -10.054 -12.285 11.401 1.00 96.12 122 VAL A O 1
ATOM 996 N N . ARG A 1 123 ? -10.664 -13.729 9.782 1.00 94.94 123 ARG A N 1
ATOM 997 C CA . ARG A 1 123 ? -9.488 -13.556 8.927 1.00 94.94 123 ARG A CA 1
ATOM 998 C C . ARG A 1 123 ? -9.919 -13.269 7.496 1.00 94.94 123 ARG A C 1
ATOM 1000 O O . ARG A 1 123 ? -10.965 -13.738 7.058 1.00 94.94 123 ARG A O 1
ATOM 1007 N N . TYR A 1 124 ? -9.097 -12.507 6.791 1.00 93.25 124 TYR A N 1
ATOM 1008 C CA . TYR A 1 124 ? -9.232 -12.206 5.366 1.00 93.25 124 TYR A CA 1
ATOM 1009 C C . TYR A 1 124 ? -7.836 -12.219 4.715 1.00 93.25 124 TYR A C 1
ATOM 1011 O O . TYR A 1 124 ? -6.849 -12.482 5.406 1.00 93.25 124 TYR A O 1
ATOM 1019 N N . ASP A 1 125 ? -7.741 -12.005 3.402 1.00 89.88 125 ASP A N 1
ATOM 1020 C CA . ASP A 1 125 ? -6.475 -12.012 2.643 1.00 89.88 125 ASP A CA 1
ATOM 1021 C C . ASP A 1 125 ? -5.603 -13.258 2.909 1.00 89.88 125 ASP A C 1
ATOM 1023 O O . ASP A 1 125 ? -4.462 -13.158 3.373 1.00 89.88 125 ASP A O 1
ATOM 1027 N N . ASP A 1 126 ? -6.170 -14.448 2.684 1.00 87.94 126 ASP A N 1
ATOM 1028 C CA . ASP A 1 126 ? -5.513 -15.751 2.895 1.00 87.94 126 ASP A CA 1
ATOM 1029 C C . ASP A 1 126 ? -4.909 -15.927 4.301 1.00 87.94 126 ASP A C 1
ATOM 1031 O O . ASP A 1 126 ? -3.865 -16.547 4.494 1.00 87.94 126 ASP A O 1
ATOM 1035 N N . GLY A 1 127 ? -5.565 -15.353 5.314 1.00 87.88 127 GLY A N 1
ATOM 1036 C CA . GLY A 1 127 ? -5.149 -15.457 6.714 1.00 87.88 127 GLY A CA 1
ATOM 1037 C C . GLY A 1 127 ? -4.207 -14.348 7.187 1.00 87.88 127 GLY A C 1
ATOM 1038 O O . GLY A 1 127 ? -3.913 -14.284 8.383 1.00 87.88 127 GLY A O 1
ATOM 1039 N N . ASN A 1 128 ? -3.764 -13.455 6.296 1.00 87.06 128 ASN A N 1
ATOM 1040 C CA . ASN A 1 128 ? -2.878 -12.341 6.645 1.00 87.06 128 ASN A CA 1
ATOM 1041 C C . ASN A 1 128 ? -3.632 -11.147 7.245 1.00 87.06 128 ASN A C 1
ATOM 1043 O O . ASN A 1 128 ? -3.067 -10.399 8.044 1.00 87.06 128 ASN A O 1
ATOM 1047 N N . GLY A 1 129 ? -4.895 -10.961 6.860 1.00 93.44 129 GLY A N 1
ATOM 1048 C CA . GLY A 1 129 ? -5.768 -9.903 7.352 1.00 93.44 129 GLY A CA 1
ATOM 1049 C C . GLY A 1 129 ? -6.423 -10.266 8.682 1.00 93.44 129 GLY A C 1
ATOM 1050 O O . GLY A 1 129 ? -6.959 -11.365 8.845 1.00 93.44 129 GLY A O 1
ATOM 1051 N N . TYR A 1 130 ? -6.395 -9.339 9.640 1.00 95.56 130 TYR A N 1
ATOM 1052 C CA . TYR A 1 130 ? -6.996 -9.497 10.965 1.00 95.56 130 TYR A CA 1
ATOM 1053 C C . TYR A 1 130 ? -7.429 -8.147 11.545 1.00 95.56 130 TYR A C 1
ATOM 1055 O O . TYR A 1 130 ? -6.955 -7.092 11.126 1.00 95.56 130 TYR A O 1
ATOM 1063 N N . PHE A 1 131 ? -8.305 -8.184 12.550 1.00 97.06 131 PHE A N 1
ATOM 1064 C CA . PHE A 1 131 ? -8.791 -6.987 13.233 1.00 97.06 131 PHE A CA 1
ATOM 1065 C C . PHE A 1 131 ? -8.081 -6.740 14.566 1.00 97.06 131 PHE A C 1
ATOM 1067 O O . PHE A 1 131 ? -7.622 -7.660 15.249 1.00 97.06 131 PHE A O 1
ATOM 1074 N N . PHE A 1 132 ? -8.037 -5.469 14.946 1.00 96.19 132 PHE A N 1
ATOM 1075 C CA . PHE A 1 132 ? -7.659 -4.998 16.270 1.00 96.19 132 PHE A CA 1
ATOM 1076 C C . PHE A 1 132 ? -8.571 -3.829 16.654 1.00 96.19 132 PHE A C 1
ATOM 1078 O O . PHE A 1 132 ? -9.085 -3.121 15.789 1.00 96.19 132 PHE A O 1
ATOM 1085 N N . ILE A 1 133 ? -8.797 -3.651 17.951 1.00 97.00 133 ILE A N 1
ATOM 1086 C CA . ILE A 1 133 ? -9.689 -2.640 18.519 1.00 97.00 133 ILE A CA 1
ATOM 1087 C C . ILE A 1 133 ? -8.951 -1.976 19.676 1.00 97.00 133 ILE A C 1
ATOM 1089 O O . ILE A 1 133 ? -8.431 -2.654 20.564 1.00 97.00 133 ILE A O 1
ATOM 1093 N N . PHE A 1 134 ? -8.929 -0.650 19.676 1.00 95.50 134 PHE A N 1
ATOM 1094 C CA . PHE A 1 134 ? -8.402 0.170 20.759 1.00 95.50 134 PHE A CA 1
ATOM 1095 C C . PHE A 1 134 ? -9.341 1.356 20.992 1.00 95.50 134 PHE A C 1
ATOM 1097 O O . PHE A 1 134 ? -10.081 1.764 20.094 1.00 95.50 134 PHE A O 1
ATOM 1104 N N . GLN A 1 135 ? -9.349 1.872 22.214 1.00 93.69 135 GLN A N 1
ATOM 1105 C CA . GLN A 1 135 ? -10.125 3.049 22.585 1.00 93.69 135 GLN A CA 1
ATOM 1106 C C . GLN A 1 135 ? -9.438 4.328 22.094 1.00 93.69 135 GLN A C 1
ATOM 1108 O O . GLN A 1 135 ? -8.251 4.340 21.775 1.00 93.69 135 GLN A O 1
ATOM 1113 N N . THR A 1 136 ? -10.173 5.437 22.045 1.00 91.12 136 THR A N 1
ATOM 1114 C CA . THR A 1 136 ? -9.645 6.734 21.587 1.00 91.12 136 THR A CA 1
ATOM 1115 C C . THR A 1 136 ? -8.538 7.302 22.477 1.00 91.12 136 THR A C 1
ATOM 1117 O O . THR A 1 136 ? -7.829 8.206 22.051 1.00 91.12 136 THR A O 1
ATOM 1120 N N . ASP A 1 137 ? -8.375 6.774 23.690 1.00 93.19 137 ASP A N 1
ATOM 1121 C CA . ASP A 1 137 ? -7.282 7.081 24.616 1.00 93.19 137 ASP A CA 1
ATOM 1122 C C . ASP A 1 137 ? -6.054 6.163 24.439 1.00 93.19 137 ASP A C 1
ATOM 1124 O O . ASP A 1 137 ? -5.082 6.296 25.178 1.00 93.19 137 ASP A O 1
ATOM 1128 N N . GLY A 1 138 ? -6.089 5.236 23.474 1.00 93.88 138 GLY A N 1
ATOM 1129 C CA . GLY A 1 138 ? -5.008 4.303 23.159 1.00 93.88 138 GLY A CA 1
ATOM 1130 C C . GLY A 1 138 ? -5.039 2.969 23.914 1.00 93.88 138 GLY A C 1
ATOM 1131 O O . GLY A 1 138 ? -4.153 2.141 23.685 1.00 93.88 138 GLY A O 1
ATOM 1132 N N . LEU A 1 139 ? -6.033 2.709 24.773 1.00 96.25 139 LEU A N 1
ATOM 1133 C CA . LEU A 1 139 ? -6.154 1.425 25.468 1.00 96.25 139 LEU A CA 1
ATOM 1134 C C . LEU A 1 139 ? -6.563 0.302 24.500 1.00 96.25 139 LEU A C 1
ATOM 1136 O O . LEU A 1 139 ? -7.633 0.355 23.889 1.00 96.25 139 LEU A O 1
ATOM 1140 N N . PHE A 1 140 ? -5.755 -0.754 24.389 1.00 96.00 140 PHE A N 1
ATOM 1141 C CA . PHE A 1 140 ? -6.093 -1.916 23.559 1.00 96.00 140 PHE A CA 1
ATOM 1142 C C . PHE A 1 140 ? -7.231 -2.744 24.164 1.00 96.00 140 PHE A C 1
ATOM 1144 O O . PHE A 1 140 ? -7.151 -3.194 25.306 1.00 96.00 140 PHE A O 1
ATOM 1151 N N . VAL A 1 141 ? -8.265 -3.002 23.362 1.00 96.94 141 VAL A N 1
ATOM 1152 C CA . VAL A 1 141 ? -9.437 -3.815 23.729 1.00 96.94 141 VAL A CA 1
ATOM 1153 C C . VAL A 1 141 ? -9.324 -5.225 23.156 1.00 96.94 141 VAL A C 1
ATOM 1155 O O . VAL A 1 141 ? -9.592 -6.193 23.857 1.00 96.94 141 VAL A O 1
ATOM 1158 N N . MET A 1 142 ? -8.904 -5.350 21.895 1.00 97.50 142 MET A N 1
ATOM 1159 C CA . MET A 1 142 ? -8.739 -6.642 21.229 1.00 97.50 142 MET A CA 1
ATOM 1160 C C . MET A 1 142 ? -7.595 -6.576 20.223 1.00 97.50 142 MET A C 1
ATOM 1162 O O . MET A 1 142 ? -7.506 -5.631 19.441 1.00 97.50 142 MET A O 1
ATOM 1166 N N . HIS A 1 143 ? -6.733 -7.590 20.207 1.00 95.56 143 HIS A N 1
ATOM 1167 C CA . HIS A 1 143 ? -5.732 -7.756 19.161 1.00 95.56 143 HIS A CA 1
ATOM 1168 C C . HIS A 1 143 ? -5.623 -9.226 18.755 1.00 95.56 143 HIS A C 1
ATOM 1170 O O . HIS A 1 143 ? -5.045 -10.048 19.468 1.00 95.56 143 HIS A O 1
ATOM 1176 N N . ALA A 1 144 ? -6.114 -9.554 17.559 1.00 95.19 144 ALA A N 1
ATOM 1177 C CA . ALA A 1 144 ? -6.264 -10.933 17.101 1.00 95.19 144 ALA A CA 1
ATOM 1178 C C . ALA A 1 144 ? -4.969 -11.770 17.148 1.00 95.19 144 ALA A C 1
ATOM 1180 O O . ALA A 1 144 ? -5.011 -12.946 17.500 1.00 95.19 144 ALA A O 1
ATOM 1181 N N . THR A 1 145 ? -3.821 -11.173 16.813 1.00 92.62 145 THR A N 1
ATOM 1182 C CA . THR A 1 145 ? -2.517 -11.866 16.761 1.00 92.62 145 THR A CA 1
ATOM 1183 C C . THR A 1 145 ? -1.583 -11.564 17.933 1.00 92.62 145 THR A C 1
ATOM 1185 O O . THR A 1 145 ? -0.526 -12.179 18.045 1.00 92.62 145 THR A O 1
ATOM 1188 N N . ASN A 1 146 ? -1.951 -10.639 18.823 1.00 91.81 146 ASN A N 1
ATOM 1189 C CA . ASN A 1 146 ? -1.107 -10.228 19.946 1.00 91.81 146 ASN A CA 1
ATOM 1190 C C . ASN A 1 146 ? -1.952 -9.915 21.193 1.00 91.81 146 ASN A C 1
ATOM 1192 O O . ASN A 1 146 ? -1.938 -8.785 21.687 1.00 91.81 146 ASN A O 1
ATOM 1196 N N . PRO A 1 147 ? -2.675 -10.913 21.736 1.00 93.56 147 PRO A N 1
ATOM 1197 C CA . PRO A 1 147 ? -3.580 -10.713 22.870 1.00 93.56 147 PRO A CA 1
ATOM 1198 C C . PRO A 1 147 ? -2.866 -10.208 24.133 1.00 93.56 147 PRO A C 1
ATOM 1200 O O . PRO A 1 147 ? -3.491 -9.628 25.011 1.00 93.56 147 PRO A O 1
ATOM 1203 N N . LYS A 1 148 ? -1.534 -10.349 24.220 1.00 93.69 148 LYS A N 1
ATOM 1204 C CA . LYS A 1 148 ? -0.718 -9.826 25.330 1.00 93.69 148 LYS A CA 1
ATOM 1205 C C . LYS A 1 148 ? -0.711 -8.294 25.429 1.00 93.69 148 LYS A C 1
ATOM 1207 O O . LYS A 1 148 ? -0.176 -7.776 26.413 1.00 93.69 148 LYS A O 1
ATOM 1212 N N . GLN A 1 149 ? -1.206 -7.581 24.415 1.00 92.50 149 GLN A N 1
ATOM 1213 C CA . GLN A 1 149 ? -1.347 -6.122 24.436 1.00 92.50 149 GLN A CA 1
ATOM 1214 C C . GLN A 1 149 ? -2.699 -5.653 24.976 1.00 92.50 149 GLN A C 1
ATOM 1216 O O . GLN A 1 149 ? -2.840 -4.483 25.307 1.00 92.50 149 GLN A O 1
ATOM 1221 N N . GLU A 1 150 ? -3.685 -6.540 25.100 1.00 95.50 150 GLU A N 1
ATOM 1222 C CA . GLU A 1 150 ? -5.017 -6.176 25.585 1.00 95.50 150 GLU A CA 1
ATOM 1223 C C . GLU A 1 150 ? -4.946 -5.677 27.036 1.00 95.50 150 GLU A C 1
ATOM 1225 O O . GLU A 1 150 ? -4.229 -6.233 27.870 1.00 95.50 150 GLU A O 1
ATOM 1230 N N . GLY A 1 151 ? -5.639 -4.572 27.318 1.00 95.62 151 GLY A N 1
ATOM 1231 C CA . GLY A 1 151 ? -5.583 -3.871 28.603 1.00 95.62 151 GLY A CA 1
ATOM 1232 C C . GLY A 1 151 ? -4.347 -2.988 28.811 1.00 95.62 151 GLY A C 1
ATOM 1233 O O . GLY A 1 151 ? -4.226 -2.370 29.867 1.00 95.62 151 GLY A O 1
ATOM 1234 N N . LYS A 1 152 ? -3.431 -2.894 27.835 1.00 96.31 152 LYS A N 1
ATOM 1235 C CA . LYS A 1 152 ? -2.257 -2.010 27.906 1.00 96.31 152 LYS A CA 1
ATOM 1236 C C . LYS A 1 152 ? -2.461 -0.727 27.112 1.00 96.31 152 LYS A C 1
ATOM 1238 O O . LYS A 1 152 ? -3.167 -0.696 26.103 1.00 96.31 152 LYS A O 1
ATOM 1243 N N . GLN A 1 153 ? -1.794 0.325 27.577 1.00 96.38 153 GLN A N 1
ATOM 1244 C CA . GLN A 1 153 ? -1.786 1.629 26.931 1.00 96.38 153 GLN A CA 1
ATOM 1245 C C . GLN A 1 153 ? -0.830 1.624 25.726 1.00 96.38 153 GLN A C 1
ATOM 1247 O O . GLN A 1 153 ? 0.365 1.373 25.879 1.00 96.38 153 GLN A O 1
ATOM 1252 N N . GLY A 1 154 ? -1.362 1.896 24.533 1.00 94.12 154 GLY A N 1
ATOM 1253 C CA . GLY A 1 154 ? -0.633 1.868 23.265 1.00 94.12 154 GLY A CA 1
ATOM 1254 C C . GLY A 1 154 ? 0.025 3.190 22.861 1.00 94.12 154 GLY A C 1
ATOM 1255 O O . GLY A 1 154 ? 0.777 3.217 21.891 1.00 94.12 154 GLY A O 1
ATOM 1256 N N . LEU A 1 155 ? -0.237 4.293 23.571 1.00 94.12 155 LEU A N 1
ATOM 1257 C CA . LEU A 1 155 ? 0.243 5.631 23.188 1.00 94.12 155 LEU A CA 1
ATOM 1258 C C . LEU A 1 155 ? 1.775 5.755 23.083 1.00 94.12 155 LEU A C 1
ATOM 1260 O O . LEU A 1 155 ? 2.263 6.563 22.295 1.00 94.12 155 LEU A O 1
ATOM 1264 N N . GLU A 1 156 ? 2.533 4.959 23.835 1.00 93.31 156 GLU A N 1
ATOM 1265 C CA . GLU A 1 156 ? 4.005 4.952 23.789 1.00 93.31 156 GLU A CA 1
ATOM 1266 C C . GLU A 1 156 ? 4.579 3.893 22.833 1.00 93.31 156 GLU A C 1
ATOM 1268 O O . GLU A 1 156 ? 5.790 3.696 22.777 1.00 93.31 156 GLU A O 1
ATOM 1273 N N . MET A 1 157 ? 3.728 3.196 22.072 1.00 92.69 157 MET A N 1
ATOM 1274 C CA . MET A 1 157 ? 4.191 2.234 21.076 1.00 92.69 157 MET A CA 1
ATOM 1275 C C . MET A 1 157 ? 4.688 2.949 19.823 1.00 92.69 157 MET A C 1
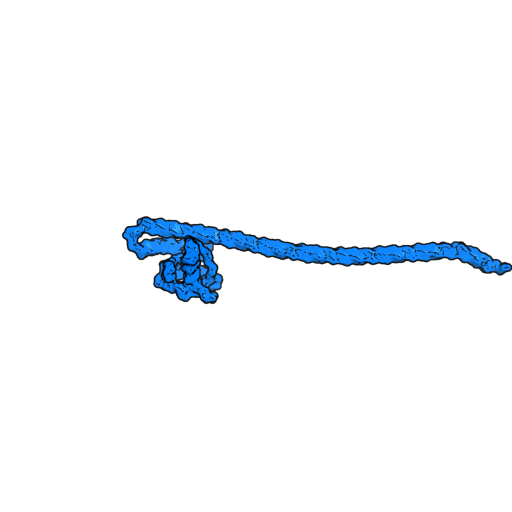ATOM 1277 O O . MET A 1 157 ? 3.984 3.777 19.238 1.00 92.69 157 MET A O 1
ATOM 1281 N N . SER A 1 158 ? 5.867 2.532 19.375 1.00 94.12 158 SER A N 1
ATOM 1282 C CA . SER A 1 158 ? 6.443 2.906 18.090 1.00 94.12 158 SER A CA 1
ATOM 1283 C C . SER A 1 158 ? 6.715 1.667 17.250 1.00 94.12 158 SER A C 1
ATOM 1285 O O . SER A 1 158 ? 6.924 0.581 17.793 1.00 94.12 158 SER A O 1
ATOM 1287 N N . ASP A 1 159 ? 6.686 1.827 15.931 1.00 92.69 159 ASP A N 1
ATOM 1288 C CA . ASP A 1 159 ? 7.161 0.789 15.018 1.00 92.69 159 ASP A CA 1
ATOM 1289 C C . ASP A 1 159 ? 8.701 0.745 14.971 1.00 92.69 159 ASP A C 1
ATOM 1291 O O . ASP A 1 159 ? 9.384 1.558 15.604 1.00 92.69 159 ASP A O 1
ATOM 1295 N N . SER A 1 160 ? 9.269 -0.199 14.219 1.00 91.38 160 SER A N 1
ATOM 1296 C CA . SER A 1 160 ? 10.724 -0.329 14.025 1.00 91.38 160 SER A CA 1
ATOM 1297 C C . SER A 1 160 ? 11.417 0.904 13.434 1.00 91.38 160 SER A C 1
ATOM 1299 O O . SER A 1 160 ? 12.638 1.003 13.534 1.00 91.38 160 SER A O 1
ATOM 1301 N N . GLN A 1 161 ? 10.681 1.852 12.846 1.00 92.19 161 GLN A N 1
ATOM 1302 C CA . GLN A 1 161 ? 11.221 3.124 12.358 1.00 92.19 161 GLN A CA 1
ATOM 1303 C C . GLN A 1 161 ? 11.109 4.250 13.403 1.00 92.19 161 GLN A C 1
ATOM 1305 O O . GLN A 1 161 ? 11.426 5.403 13.113 1.00 92.19 161 GLN A O 1
ATOM 1310 N N . GLY A 1 162 ? 10.657 3.941 14.623 1.00 92.81 162 GLY A N 1
ATOM 1311 C CA . GLY A 1 162 ? 10.448 4.913 15.695 1.00 92.81 162 GLY A CA 1
ATOM 1312 C C . GLY A 1 162 ? 9.170 5.740 15.537 1.00 92.81 162 GLY A C 1
ATOM 1313 O O . GLY A 1 162 ? 8.993 6.723 16.258 1.00 92.81 162 GLY A O 1
ATOM 1314 N N . VAL A 1 163 ? 8.267 5.368 14.623 1.00 94.00 163 VAL A N 1
ATOM 1315 C CA . VAL A 1 163 ? 7.038 6.125 14.362 1.00 94.00 163 VAL A CA 1
ATOM 1316 C C . VAL A 1 163 ? 5.961 5.750 15.388 1.00 94.00 163 VAL A C 1
ATOM 1318 O O . VAL A 1 163 ? 5.584 4.578 15.463 1.00 94.00 163 VAL A O 1
ATOM 1321 N N . PRO A 1 164 ? 5.389 6.720 16.134 1.00 94.69 164 PRO A N 1
ATOM 1322 C CA . PRO A 1 164 ? 4.351 6.454 17.129 1.00 94.69 164 PRO A CA 1
ATOM 1323 C C . PRO A 1 164 ? 2.987 6.218 16.458 1.00 94.69 164 PRO A C 1
ATOM 1325 O O . PRO A 1 164 ? 2.148 7.119 16.342 1.00 94.69 164 PRO A O 1
ATOM 1328 N N . TYR A 1 165 ? 2.764 5.004 15.956 1.00 94.00 165 TYR A N 1
ATOM 1329 C CA . TYR A 1 165 ? 1.641 4.700 15.064 1.00 94.00 165 TYR A CA 1
ATOM 1330 C C . TYR A 1 165 ? 0.266 4.817 15.741 1.00 94.00 165 TYR A C 1
ATOM 1332 O O . TYR A 1 165 ? -0.652 5.341 15.114 1.00 94.00 165 TYR A O 1
ATOM 1340 N N . ILE A 1 166 ? 0.114 4.443 17.022 1.00 94.56 166 ILE A N 1
ATOM 1341 C CA . ILE A 1 166 ? -1.171 4.573 17.744 1.00 94.56 166 ILE A CA 1
ATOM 1342 C C . ILE A 1 166 ? -1.574 6.041 17.914 1.00 94.56 166 ILE A C 1
ATOM 1344 O O . ILE A 1 166 ? -2.695 6.418 17.566 1.00 94.56 166 ILE A O 1
ATOM 1348 N N . LYS A 1 167 ? -0.644 6.899 18.358 1.00 94.31 167 LYS A N 1
ATOM 1349 C CA . LYS A 1 167 ? -0.862 8.357 18.427 1.00 94.31 167 LYS A CA 1
ATOM 1350 C C . LYS A 1 167 ? -1.258 8.913 17.056 1.00 94.31 167 LYS A C 1
ATOM 1352 O O . LYS A 1 167 ? -2.205 9.690 16.944 1.00 94.31 167 LYS A O 1
ATOM 1357 N N . ASN A 1 168 ? -0.586 8.467 15.996 1.00 93.62 168 ASN A N 1
ATOM 1358 C CA . ASN A 1 168 ? -0.874 8.916 14.637 1.00 93.62 168 ASN A CA 1
ATOM 1359 C C . ASN A 1 168 ? -2.235 8.438 14.109 1.00 93.62 168 ASN A C 1
ATOM 1361 O O . ASN A 1 168 ? -2.887 9.187 13.378 1.00 93.62 168 ASN A O 1
ATOM 1365 N N . PHE A 1 169 ? -2.694 7.238 14.482 1.00 93.00 169 PHE A N 1
ATOM 1366 C CA . PHE A 1 169 ? -4.051 6.781 14.173 1.00 93.00 169 PHE A CA 1
ATOM 1367 C C . PHE A 1 169 ? -5.086 7.712 14.804 1.00 93.00 169 PHE A C 1
ATOM 1369 O O . PHE A 1 169 ? -5.932 8.246 14.088 1.00 93.00 169 PHE A O 1
ATOM 1376 N N . ILE A 1 170 ? -4.977 7.958 16.114 1.00 91.75 170 ILE A N 1
ATOM 1377 C CA . ILE A 1 170 ? -5.911 8.802 16.875 1.00 91.75 170 ILE A CA 1
ATOM 1378 C C . ILE A 1 170 ? -5.953 10.217 16.288 1.00 91.75 170 ILE A C 1
ATOM 1380 O O . ILE A 1 170 ? -7.026 10.705 15.930 1.00 91.75 170 ILE A O 1
ATOM 1384 N N . ASN A 1 171 ? -4.785 10.835 16.083 1.00 90.56 171 ASN A N 1
ATOM 1385 C CA . ASN A 1 171 ? -4.673 12.181 15.514 1.00 90.56 171 ASN A CA 1
ATOM 1386 C C . ASN A 1 171 ? -5.348 12.299 14.143 1.00 90.56 171 ASN A C 1
ATOM 1388 O O . ASN A 1 171 ? -5.940 13.329 13.814 1.00 90.56 171 ASN A O 1
ATOM 1392 N N . LYS A 1 172 ? -5.282 11.240 13.330 1.00 89.31 172 LYS A N 1
ATOM 1393 C CA . LYS A 1 172 ? -5.886 11.233 11.999 1.00 89.31 172 LYS A CA 1
ATOM 1394 C C . LYS A 1 172 ? -7.409 11.302 12.049 1.00 89.31 172 LYS A C 1
ATOM 1396 O O . LYS A 1 172 ? -7.999 11.962 11.193 1.00 89.31 172 LYS A O 1
ATOM 1401 N N . PHE A 1 173 ? -8.034 10.664 13.034 1.00 84.62 173 PHE A N 1
ATOM 1402 C CA . PHE A 1 173 ? -9.481 10.731 13.231 1.00 84.62 173 PHE A CA 1
ATOM 1403 C C . PHE A 1 173 ? -9.907 12.069 13.843 1.00 84.62 173 PHE A C 1
ATOM 1405 O O . PHE A 1 173 ? -10.825 12.704 13.323 1.00 84.62 173 PHE A O 1
ATOM 1412 N N . THR A 1 174 ? -9.193 12.555 14.862 1.00 80.88 174 THR A N 1
ATOM 1413 C CA . THR A 1 174 ? -9.554 13.795 15.573 1.00 80.88 174 THR A CA 1
ATOM 1414 C C . THR A 1 174 ? -9.367 15.051 14.723 1.00 80.88 174 THR A C 1
ATOM 1416 O O . THR A 1 174 ? -10.232 15.919 14.716 1.00 80.88 174 THR A O 1
ATOM 1419 N N . SER A 1 175 ? -8.289 15.137 13.938 1.00 76.31 175 SER A N 1
ATOM 1420 C CA . SER A 1 175 ? -7.972 16.346 13.157 1.00 76.31 175 SER A CA 1
ATOM 1421 C C . SER A 1 175 ? -8.832 16.527 11.908 1.00 76.31 175 SER A C 1
ATOM 1423 O O . SER A 1 175 ? -8.830 17.597 11.308 1.00 76.31 175 SER A O 1
ATOM 1425 N N . SER A 1 176 ? -9.526 15.477 11.463 1.00 72.38 176 SER A N 1
ATOM 1426 C CA . SER A 1 176 ? -10.229 15.493 10.177 1.00 72.38 176 SER A CA 1
ATOM 1427 C C . SER A 1 176 ? -11.733 15.244 10.268 1.00 72.38 176 SER A C 1
ATOM 1429 O O . SER A 1 176 ? -12.399 15.307 9.235 1.00 72.38 176 SER A O 1
ATOM 1431 N N . ASN A 1 177 ? -12.263 14.970 11.468 1.00 75.06 177 ASN A N 1
ATOM 1432 C CA . ASN A 1 177 ? -13.652 14.557 11.703 1.00 75.06 177 ASN A CA 1
ATOM 1433 C C . ASN A 1 177 ? -14.128 13.478 10.705 1.00 75.06 177 ASN A C 1
ATOM 1435 O O . ASN A 1 177 ? -15.249 13.504 10.197 1.00 75.06 177 ASN A O 1
ATOM 1439 N N . ARG A 1 178 ? -13.223 12.559 10.342 1.00 79.81 178 ARG A N 1
ATOM 1440 C CA . ARG A 1 178 ? -13.490 11.482 9.382 1.00 79.81 178 ARG A CA 1
ATOM 1441 C C . ARG A 1 178 ? -13.920 10.228 10.120 1.00 79.81 178 ARG A C 1
ATOM 1443 O O . ARG A 1 178 ? -13.345 9.884 11.143 1.00 79.81 178 ARG A O 1
ATOM 1450 N N . MET A 1 179 ? -14.847 9.484 9.524 1.00 81.38 179 MET A N 1
ATOM 1451 C CA . MET A 1 179 ? -15.266 8.172 10.034 1.00 81.38 179 MET A CA 1
ATOM 1452 C C . MET A 1 179 ? -14.316 7.031 9.641 1.00 81.38 179 MET A C 1
ATOM 1454 O O . MET A 1 179 ? -14.358 5.960 10.230 1.00 81.38 179 MET A O 1
ATOM 1458 N N . ASN A 1 180 ? -13.471 7.227 8.626 1.00 88.81 180 ASN A N 1
ATOM 1459 C CA . ASN A 1 180 ? -12.505 6.229 8.174 1.00 88.81 180 ASN A CA 1
ATOM 1460 C C . ASN A 1 180 ? -11.209 6.888 7.689 1.00 88.81 180 ASN A C 1
ATOM 1462 O O . ASN A 1 180 ? -11.187 8.036 7.233 1.00 88.81 180 ASN A O 1
ATOM 1466 N N . ALA A 1 181 ? -10.110 6.147 7.796 1.00 91.88 181 ALA A N 1
ATOM 1467 C CA . ALA A 1 181 ? -8.801 6.587 7.355 1.00 91.88 181 ALA A CA 1
ATOM 1468 C C . ALA A 1 181 ? -7.906 5.389 7.023 1.00 91.88 181 ALA A C 1
ATOM 1470 O O . ALA A 1 181 ? -8.042 4.314 7.593 1.00 91.88 181 ALA A O 1
ATOM 1471 N N . TYR A 1 182 ? -6.943 5.611 6.129 1.00 92.88 182 TYR A N 1
ATOM 1472 C CA . TYR A 1 182 ? -5.869 4.657 5.849 1.00 92.88 182 TYR A CA 1
ATOM 1473 C C . TYR A 1 182 ? -4.565 5.191 6.415 1.00 92.88 182 TYR A C 1
ATOM 1475 O O . TYR A 1 182 ? -4.237 6.353 6.168 1.00 92.88 182 TYR A O 1
ATOM 1483 N N . TYR A 1 183 ? -3.790 4.363 7.098 1.00 92.19 183 TYR A N 1
ATOM 1484 C CA . TYR A 1 183 ? -2.446 4.702 7.557 1.00 92.19 183 TYR A CA 1
ATOM 1485 C C . TYR A 1 183 ? -1.470 3.607 7.120 1.00 92.19 183 TYR A C 1
ATOM 1487 O O . TYR A 1 183 ? -1.882 2.473 6.900 1.00 92.19 183 TYR A O 1
ATOM 1495 N N . ARG A 1 184 ? -0.197 3.956 6.929 1.00 92.00 184 ARG A N 1
ATOM 1496 C CA . ARG A 1 184 ? 0.879 3.009 6.614 1.00 92.00 184 ARG A CA 1
ATOM 1497 C C . ARG A 1 184 ? 1.873 3.045 7.765 1.00 92.00 184 ARG A C 1
ATOM 1499 O O . ARG A 1 184 ? 2.338 4.130 8.093 1.00 92.00 184 ARG A O 1
ATOM 1506 N N . TRP A 1 185 ? 2.172 1.889 8.336 1.00 93.31 185 TRP A N 1
ATOM 1507 C CA . TRP A 1 185 ? 3.104 1.712 9.445 1.00 93.31 185 TRP A CA 1
ATOM 1508 C C . TRP A 1 185 ? 3.810 0.366 9.302 1.00 93.31 185 TRP A C 1
ATOM 1510 O O . TRP A 1 185 ? 3.338 -0.476 8.531 1.00 93.31 185 TRP A O 1
ATOM 1520 N N . TRP A 1 186 ? 4.903 0.187 10.043 1.00 92.25 186 TRP A N 1
ATOM 1521 C CA . TRP A 1 186 ? 5.648 -1.063 10.077 1.00 92.25 186 TRP A CA 1
ATOM 1522 C C . TRP A 1 186 ? 5.103 -1.964 11.178 1.00 92.25 186 TRP A C 1
ATOM 1524 O O . TRP A 1 186 ? 4.850 -1.516 12.299 1.00 92.25 186 TRP A O 1
ATOM 1534 N N . PHE A 1 187 ? 4.864 -3.234 10.859 1.00 90.44 187 PHE A N 1
ATOM 1535 C CA . PHE A 1 187 ? 4.365 -4.189 11.847 1.00 90.44 187 PHE A CA 1
ATOM 1536 C C . PHE A 1 187 ? 4.722 -5.626 11.495 1.00 90.44 187 PHE A C 1
ATOM 1538 O O . PHE A 1 187 ? 4.920 -5.976 10.329 1.00 90.44 187 PHE A O 1
ATOM 1545 N N . LYS A 1 188 ? 4.763 -6.480 12.519 1.00 88.06 188 LYS A N 1
ATOM 1546 C CA . LYS A 1 188 ? 5.016 -7.910 12.348 1.00 88.06 188 LYS A CA 1
ATOM 1547 C C . LYS A 1 188 ? 3.800 -8.575 11.734 1.00 88.06 188 LYS A C 1
ATOM 1549 O O . LYS A 1 188 ? 2.706 -8.531 12.302 1.00 88.06 188 LYS A O 1
ATOM 1554 N N . LYS A 1 189 ? 3.989 -9.222 10.589 1.00 85.50 189 LYS A N 1
ATOM 1555 C CA . LYS A 1 189 ? 2.931 -10.035 9.992 1.00 85.50 189 LYS A CA 1
ATOM 1556 C C . LYS A 1 189 ? 2.642 -11.262 10.862 1.00 85.50 189 LYS A C 1
ATOM 1558 O O . LYS A 1 189 ? 3.537 -11.750 11.559 1.00 85.50 189 LYS A O 1
ATOM 1563 N N . PRO A 1 190 ? 1.414 -11.803 10.806 1.00 79.50 190 PRO A N 1
ATOM 1564 C CA . PRO A 1 190 ? 1.130 -13.091 11.419 1.00 79.50 190 PRO A CA 1
ATOM 1565 C C . PRO A 1 190 ? 2.127 -14.129 10.886 1.00 79.50 190 PRO A C 1
ATOM 1567 O O . PRO A 1 190 ? 2.337 -14.221 9.679 1.00 79.50 190 PRO A O 1
ATOM 1570 N N . ASN A 1 191 ? 2.751 -14.899 11.778 1.00 77.81 191 ASN A N 1
ATOM 1571 C CA . ASN A 1 191 ? 3.705 -15.964 11.437 1.00 77.81 191 ASN A CA 1
ATOM 1572 C C . ASN A 1 191 ? 5.030 -15.509 10.790 1.00 77.81 191 ASN A C 1
ATOM 1574 O O . ASN A 1 191 ? 5.746 -16.346 10.242 1.00 77.81 191 ASN A O 1
ATOM 1578 N N . GLN A 1 192 ? 5.390 -14.222 10.869 1.00 79.69 192 GLN A N 1
ATOM 1579 C CA . GLN A 1 192 ? 6.712 -13.738 10.456 1.00 79.69 192 GLN A CA 1
ATOM 1580 C C . GLN A 1 192 ? 7.417 -12.996 11.603 1.00 79.69 192 GLN A C 1
ATOM 1582 O O . GLN A 1 192 ? 6.763 -12.269 12.354 1.00 79.69 192 GLN A O 1
ATOM 1587 N N . PRO A 1 193 ? 8.740 -13.182 11.772 1.00 72.50 193 PRO A N 1
ATOM 1588 C CA . PRO A 1 193 ? 9.478 -12.553 12.867 1.00 72.50 193 PRO A CA 1
ATOM 1589 C C . PRO A 1 193 ? 9.721 -11.054 12.635 1.00 72.50 193 PRO A C 1
ATOM 1591 O O . PRO A 1 193 ? 9.804 -10.293 13.609 1.00 72.50 193 PRO A O 1
ATOM 1594 N N . ASP A 1 194 ? 9.795 -10.652 11.365 1.00 77.69 194 ASP A N 1
ATOM 1595 C CA . ASP A 1 194 ? 10.247 -9.334 10.936 1.00 77.69 194 ASP A CA 1
ATOM 1596 C C . ASP A 1 194 ? 9.089 -8.351 10.728 1.00 77.69 194 ASP A C 1
ATOM 1598 O O . ASP A 1 194 ? 7.957 -8.726 10.400 1.00 77.69 194 ASP A O 1
ATOM 1602 N N . GLU A 1 195 ? 9.394 -7.069 10.925 1.00 80.19 195 GLU A N 1
ATOM 1603 C CA . GLU A 1 195 ? 8.508 -5.955 10.586 1.00 80.19 195 GLU A CA 1
ATOM 1604 C C . GLU A 1 195 ? 8.756 -5.483 9.151 1.00 80.19 195 GLU A C 1
ATOM 1606 O O . GLU A 1 195 ? 9.898 -5.458 8.688 1.00 80.19 195 GLU A O 1
ATOM 1611 N N . TYR A 1 196 ? 7.685 -5.079 8.463 1.00 71.31 196 TYR A N 1
ATOM 1612 C CA . TYR A 1 196 ? 7.702 -4.629 7.066 1.00 71.31 196 TYR A CA 1
ATOM 1613 C C . TYR A 1 196 ? 6.882 -3.366 6.855 1.00 71.31 196 TYR A C 1
ATOM 1615 O O . TYR A 1 196 ? 5.878 -3.211 7.587 1.00 71.31 196 TYR A O 1
#

Sequence (196 aa):
MNALTDRKLLYTIKTVPFALIILFVILLLSLVVNDSQKTALQLEQNLIATNLLKQKETIAQRVESTYDQVRYERRKIIASLKSQVKHHVDIAYQVAMTIYQENQDKPEQDVKRMISEALRNVRYDDGNGYFFIFQTDGLFVMHATNPKQEGKQGLEMSDSQGVPYIKNFINKFTSSNRMNAYYRWWFKKPNQPDEY

pLDDT: mean 92.24, std 8.55, range [49.31, 98.56]

Foldseek 3Di:
DDPVVVVVVVVCVVVVVVVVVVVVVVVVVVVVVVVVVVVVVVVVVVVVVVVVVVVVVVVVVVVVVVVVVVVVVVVVVVVVVVVVVVVVVVVLVVLLVVLCVVPVVDDPLVSLVVSQVVQLPDADPVRQDGDWDADLQQATSHDNQCRVSHRHRLQCDAAPVRHSVSVVVSCVCVVPVDPDDDDDHWDATRPGPGTD

Secondary structure (DSSP, 8-state):
--HHHHHHHHHHHHHHHHHHHHHHHHHHHHHHHHHHHHHHHHHHHHHHHHHHHHHHHHHHHHHHHHHHHHHHHHHHHHHHHHHHHHHHHHHHHHHHHHHHHHTTTS-HHHHHHHHHHHHHT--BGGGTB--EEE-TTSBEEEETT-GGGTTSB-TT---TT---HHHHHHHHHHTTT-S--------BPTT-SSB-

Radius of gyration: 44.51 Å; chains: 1; bounding box: 90×35×129 Å